Protein AF-A0A4V1IZ92-F1 (afdb_monomer)

Nearest PDB structures (foldseek):
  4hxj-assembly2_B  TM=9.241E-01  e=3.063E-05  Homo sapiens
  1fmk-assembly1_A  TM=8.970E-01  e=3.063E-05  Homo sapiens
  3h0h-assembly1_A  TM=9.313E-01  e=1.212E-04  Homo sapiens
  7jt9-assembly1_A  TM=8.597E-01  e=6.094E-05  Homo sapiens
  6edf-assembly1_A  TM=8.856E-01  e=1.710E-04  Homo sapiens

InterPro domains:
  IPR001452 SH3 domain [PF00018] (37-84)
  IPR001452 SH3 domain [PR00452] (34-44)
  IPR001452 SH3 domain [PR00452] (48-63)
  IPR001452 SH3 domain [PR00452] (65-74)
  IPR001452 SH3 domain [PR00452] (78-90)
  IPR001452 SH3 domain [PS50002] (31-92)
  IPR001452 SH3 domain [PS50002] (206-240)
  IPR001452 SH3 domain [SM00326] (34-91)
  IPR036028 SH3-like domain superfamily [SSF50044] (31-92)
  IPR036028 SH3-like domain superfamily [SSF50044] (208-238)
  IPR050384 Endophilin/SH3RF [PTHR14167] (26-239)

Secondary structure (DSSP, 8-state):
--HHHHHHHHHHHHHHTTSTTS-------------EEE-S-B---STTB--B-TT-EEEEEEE-SSSEEEEEETTT--EEEEEGGGEEE----------------HHHHHHHHHHHHHHHHHHHHHHHHHHHHHHHHHHHHHHHHHHHHHHHHHHHHHHHHHHHHHHHHHHHHHHHHHHHHHHHHHHHHHHHHHHHHHHHHH--SSS-EEEE--S-B---STT---B-TT-EEEEE----

Foldseek 3Di:
DVVVVVVVVVVVVVVVVVPPPPDDDDDPPPPVFFKKFFQAFDDDPDPQADGDHHGWIWTPWDPPDQFWIWTATPVPRDIHIDGPVRIDTPDDDDDDDDDDDPCDPPVVVVVVVVVVVVVVVVVVVVVVVVVVVVVVVVVVVVVVVVVVVVVVVVVVVVVVVVVVVVVVVVVVVVVVVVVVVVVVVVVVLVVLVVVVVVVVVPDDDDDKDKDFAQAWDDDPDPPDDTDHHRDIDIRDDDDD

Organism: Rozella allomycis (strain CSF55) (NCBI:txid988480)

Solvent-accessible surface area (backbone atoms only — not comparable to full-atom values): 14163 Å² total; per-residue (Å²): 129,68,68,68,57,54,56,54,54,53,52,51,56,56,54,61,65,68,65,77,82,74,85,83,77,97,69,89,71,83,70,72,75,66,37,27,35,25,74,41,71,43,80,45,89,53,94,64,35,36,61,44,48,57,72,40,47,34,32,78,69,42,76,78,51,92,56,40,23,36,32,24,34,71,89,76,67,53,68,22,36,35,58,48,88,34,44,44,76,65,72,83,90,78,79,91,80,90,77,94,69,100,68,79,54,69,66,57,58,51,51,53,51,51,54,51,51,53,47,53,50,49,52,51,52,50,51,50,51,52,52,50,50,50,49,54,50,50,49,50,52,51,51,51,49,50,51,53,50,52,49,51,52,51,50,52,50,52,52,50,51,52,52,52,50,52,52,49,52,53,50,53,49,51,53,51,54,50,53,52,50,54,51,49,54,49,50,55,50,53,53,43,52,53,50,52,55,48,54,64,69,71,56,70,95,81,90,60,46,71,47,70,35,86,55,69,42,78,51,89,51,96,90,51,74,65,46,48,52,65,40,76,48,69,72,49,77,88,84,127

Radius of gyration: 55.49 Å; Cα contacts (8 Å, |Δi|>4): 195; chains: 1; bounding box: 131×40×135 Å

pLDDT: mean 77.78, std 19.71, range [28.3, 98.25]

Structure (mmCIF, N/CA/C/O backbone):
data_AF-A0A4V1IZ92-F1
#
_entry.id   AF-A0A4V1IZ92-F1
#
loop_
_atom_site.group_PDB
_atom_site.id
_atom_site.type_symbol
_atom_site.label_atom_id
_atom_site.label_alt_id
_atom_site.label_comp_id
_atom_site.label_asym_id
_atom_site.label_entity_id
_atom_site.label_seq_id
_atom_site.pdbx_PDB_ins_code
_atom_site.Cartn_x
_atom_site.Cartn_y
_atom_site.Cartn_z
_atom_site.occupancy
_atom_site.B_iso_or_equiv
_atom_site.auth_seq_id
_atom_site.auth_comp_id
_atom_site.auth_asym_id
_atom_site.auth_atom_id
_atom_site.pdbx_PDB_model_num
ATOM 1 N N . MET A 1 1 ? 45.012 27.763 8.313 1.00 56.47 1 MET A N 1
ATOM 2 C CA . MET A 1 1 ? 45.897 28.686 7.558 1.00 56.47 1 MET A CA 1
ATOM 3 C C . MET A 1 1 ? 46.930 27.951 6.700 1.00 56.47 1 MET A C 1
ATOM 5 O O . MET A 1 1 ? 47.477 28.578 5.807 1.00 56.47 1 MET A O 1
ATOM 9 N N . GLU A 1 2 ? 47.165 26.652 6.912 1.00 50.16 2 GLU A N 1
ATOM 10 C CA . GLU A 1 2 ? 48.128 25.855 6.129 1.00 50.16 2 GLU A CA 1
ATOM 11 C C . GLU A 1 2 ? 47.542 25.196 4.868 1.00 50.16 2 GLU A C 1
ATOM 13 O O . GLU A 1 2 ? 48.273 24.975 3.911 1.00 50.16 2 GLU A O 1
ATOM 18 N N . GLU A 1 3 ? 46.227 24.971 4.795 1.00 46.41 3 GLU A N 1
ATOM 19 C CA . GLU A 1 3 ? 45.604 24.331 3.619 1.00 46.41 3 GLU A CA 1
ATOM 20 C C . GLU A 1 3 ? 45.527 25.247 2.386 1.00 46.41 3 GLU A C 1
ATOM 22 O O . GLU A 1 3 ? 45.721 24.782 1.269 1.00 46.41 3 GLU A O 1
ATOM 27 N N . ARG A 1 4 ? 45.388 26.572 2.562 1.00 51.28 4 ARG A N 1
ATOM 28 C CA .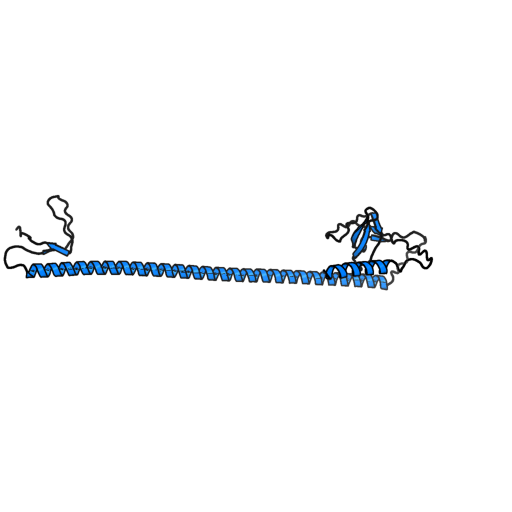 ARG A 1 4 ? 45.435 27.526 1.429 1.00 51.28 4 ARG A CA 1
ATOM 29 C C . ARG A 1 4 ? 46.816 27.642 0.779 1.00 51.28 4 ARG A C 1
ATOM 31 O O . ARG A 1 4 ? 46.913 28.069 -0.363 1.00 51.28 4 ARG A O 1
ATOM 38 N N . ARG A 1 5 ? 47.884 27.269 1.493 1.00 50.34 5 ARG A N 1
ATOM 39 C CA . ARG A 1 5 ? 49.254 27.291 0.959 1.00 50.34 5 ARG A CA 1
ATOM 40 C C . ARG A 1 5 ? 49.519 26.122 0.008 1.00 50.34 5 ARG A C 1
ATOM 42 O O . ARG A 1 5 ? 50.261 26.286 -0.951 1.00 50.34 5 ARG A O 1
ATOM 49 N N . LEU A 1 6 ? 48.872 24.979 0.240 1.00 49.06 6 LEU A N 1
ATOM 50 C CA . LEU A 1 6 ? 48.966 23.802 -0.627 1.00 49.06 6 LEU A CA 1
ATOM 51 C C . LEU A 1 6 ? 48.195 23.984 -1.942 1.00 49.06 6 LEU A C 1
ATOM 53 O O . LEU A 1 6 ? 48.654 23.517 -2.981 1.00 49.06 6 LEU A O 1
ATOM 57 N N . GLU A 1 7 ? 47.075 24.709 -1.932 1.00 49.44 7 GLU A N 1
ATOM 58 C CA . GLU A 1 7 ? 46.299 24.982 -3.152 1.00 49.44 7 GLU A CA 1
ATOM 59 C C . GLU A 1 7 ? 47.014 25.960 -4.104 1.00 49.44 7 GLU A C 1
ATOM 61 O O . GLU A 1 7 ? 47.032 25.733 -5.316 1.00 49.44 7 GLU A O 1
ATOM 66 N N . GLU A 1 8 ? 47.699 26.985 -3.580 1.00 51.34 8 GLU A N 1
ATOM 67 C CA . GLU A 1 8 ? 48.522 27.891 -4.401 1.00 51.34 8 GLU A CA 1
ATOM 68 C C . GLU A 1 8 ? 49.774 27.201 -4.975 1.00 51.34 8 GLU A C 1
ATOM 70 O O . GLU A 1 8 ? 50.156 27.457 -6.119 1.00 51.34 8 GLU A O 1
ATOM 75 N N . GLU A 1 9 ? 50.400 26.284 -4.231 1.00 51.69 9 GLU A N 1
ATOM 76 C CA . GLU A 1 9 ? 51.619 25.589 -4.673 1.00 51.69 9 GLU A CA 1
ATOM 77 C C . GLU A 1 9 ? 51.335 24.496 -5.725 1.00 51.69 9 GLU A C 1
ATOM 79 O O . GLU A 1 9 ? 52.140 24.265 -6.634 1.00 51.69 9 GLU A O 1
ATOM 84 N N . VAL A 1 10 ? 50.148 23.876 -5.677 1.00 51.47 10 VAL A N 1
ATOM 85 C CA . VAL A 1 10 ? 49.669 22.942 -6.712 1.00 51.47 10 VAL A CA 1
ATOM 86 C C . VAL A 1 10 ? 49.270 23.680 -7.995 1.00 51.47 10 VAL A C 1
ATOM 88 O O . VAL A 1 10 ? 49.550 23.182 -9.090 1.00 51.47 10 VAL A O 1
ATOM 91 N N . SER A 1 11 ? 48.692 24.883 -7.887 1.00 51.97 11 SER A N 1
ATOM 92 C CA . SER A 1 11 ? 48.367 25.714 -9.055 1.00 51.97 11 SER A CA 1
ATOM 93 C C . SER A 1 11 ? 49.631 26.184 -9.786 1.00 51.97 11 SER A C 1
ATOM 95 O O . SER A 1 11 ? 49.711 26.082 -11.009 1.00 51.97 11 SER A O 1
ATOM 97 N N . LYS A 1 12 ? 50.678 26.567 -9.042 1.00 51.31 12 LYS A N 1
ATOM 98 C CA . LYS A 1 12 ? 51.966 26.996 -9.616 1.00 51.31 12 LYS A CA 1
ATOM 99 C C . LYS A 1 12 ? 52.713 25.874 -10.350 1.00 51.31 12 LYS A C 1
ATOM 101 O O . LYS A 1 12 ? 53.297 26.103 -11.405 1.00 51.31 12 LYS A O 1
ATOM 106 N N . ARG A 1 13 ? 52.632 24.632 -9.849 1.00 50.69 13 ARG A N 1
ATOM 107 C CA . ARG A 1 13 ? 53.218 23.446 -10.510 1.00 50.69 13 ARG A CA 1
ATOM 108 C C . ARG A 1 13 ? 52.470 23.001 -11.769 1.00 50.69 13 ARG A C 1
ATOM 110 O O . ARG A 1 13 ? 53.072 22.349 -12.623 1.00 50.69 13 ARG A O 1
ATOM 117 N N . LYS A 1 14 ? 51.179 23.326 -11.898 1.00 46.38 14 LYS A N 1
ATOM 118 C CA . LYS A 1 14 ? 50.414 23.098 -13.136 1.00 46.38 14 LYS A CA 1
ATOM 119 C C . LYS A 1 14 ? 50.780 24.110 -14.222 1.00 46.38 14 LYS A C 1
ATOM 121 O O . LYS A 1 14 ? 50.865 23.721 -15.383 1.00 46.38 14 LYS A O 1
ATOM 126 N N . GLU A 1 15 ? 51.072 25.352 -13.845 1.00 43.97 15 GLU A N 1
ATOM 127 C CA . GLU A 1 15 ? 51.501 26.404 -14.775 1.00 43.97 15 GLU A CA 1
ATOM 128 C C . GLU A 1 15 ? 52.947 26.211 -15.265 1.00 43.97 15 GLU A C 1
ATOM 130 O O . GLU A 1 15 ? 53.211 26.348 -16.457 1.00 43.97 15 GLU A O 1
ATOM 135 N N . GLU A 1 16 ? 53.873 25.760 -14.409 1.00 45.34 16 GLU A N 1
ATOM 136 C CA . GLU A 1 16 ? 55.258 25.463 -14.826 1.00 45.34 16 GLU A CA 1
ATOM 137 C C . GLU A 1 16 ? 55.376 24.245 -15.762 1.00 45.34 16 GLU A C 1
ATOM 139 O O . GLU A 1 16 ? 56.291 24.186 -16.584 1.00 45.34 16 GLU A O 1
ATOM 144 N N . LYS A 1 17 ? 54.431 23.294 -15.709 1.00 43.94 17 LYS A N 1
ATOM 145 C CA . LYS A 1 17 ? 54.387 22.161 -16.654 1.00 43.94 17 LYS A CA 1
ATOM 146 C C . LYS A 1 17 ? 53.801 22.513 -18.022 1.00 43.94 17 LYS A C 1
ATOM 148 O O . LYS A 1 17 ? 53.963 21.723 -18.949 1.00 43.94 17 LYS A O 1
ATOM 153 N N . LEU A 1 18 ? 53.165 23.676 -18.168 1.00 42.12 18 LEU A N 1
ATOM 154 C CA . LEU A 1 18 ? 52.586 24.118 -19.438 1.00 42.12 18 LEU A CA 1
ATOM 155 C C . LEU A 1 18 ? 53.592 24.892 -20.316 1.00 42.12 18 LEU A C 1
ATOM 157 O O . LEU A 1 18 ? 53.345 25.078 -21.502 1.00 42.12 18 LEU A O 1
ATOM 161 N N . ILE A 1 19 ? 54.749 25.291 -19.768 1.00 46.12 19 ILE A N 1
ATOM 162 C CA . ILE A 1 19 ? 55.732 26.162 -20.450 1.00 46.12 19 ILE A CA 1
ATOM 163 C C . ILE A 1 19 ? 56.927 25.377 -21.043 1.00 46.12 19 ILE A C 1
ATOM 165 O O . ILE A 1 19 ? 57.734 25.935 -21.779 1.00 46.12 19 ILE A O 1
ATOM 169 N N . GLN A 1 20 ? 57.052 24.066 -20.802 1.00 37.59 20 GLN A N 1
ATOM 170 C CA . GLN A 1 20 ? 58.213 23.284 -21.276 1.00 37.59 20 GLN A CA 1
ATOM 171 C C . GLN A 1 20 ? 58.072 22.618 -22.651 1.00 37.59 20 GLN A C 1
ATOM 173 O O . GLN A 1 20 ? 59.000 21.931 -23.058 1.00 37.59 20 GLN A O 1
ATOM 178 N N . ASN A 1 21 ? 56.987 22.845 -23.398 1.00 36.06 21 ASN A N 1
ATOM 179 C CA . ASN A 1 21 ? 56.833 22.277 -24.747 1.00 36.06 21 ASN A CA 1
ATOM 180 C C . ASN A 1 21 ? 56.550 23.338 -25.822 1.00 36.06 21 ASN A C 1
ATOM 182 O O . ASN A 1 21 ? 55.844 23.074 -26.793 1.00 36.06 21 ASN A O 1
ATOM 186 N N . THR A 1 22 ? 57.116 24.538 -25.674 1.00 33.44 22 THR A N 1
ATOM 187 C CA . THR A 1 22 ? 57.262 25.467 -26.798 1.00 33.44 22 THR A CA 1
ATOM 188 C C . THR A 1 22 ? 58.715 25.519 -27.241 1.00 33.44 22 THR A C 1
ATOM 190 O O . THR A 1 22 ? 59.589 25.928 -26.482 1.00 33.44 22 THR A O 1
ATOM 193 N N . ASP A 1 23 ? 58.889 25.168 -28.509 1.00 42.50 23 ASP A N 1
ATOM 194 C CA . ASP A 1 23 ? 60.076 25.289 -29.348 1.00 42.50 23 ASP A CA 1
ATOM 195 C C . ASP A 1 23 ? 61.080 24.131 -29.295 1.00 42.50 23 ASP A C 1
ATOM 197 O O . ASP A 1 23 ? 62.060 24.112 -28.558 1.00 42.50 23 ASP A O 1
ATOM 201 N N . THR A 1 24 ? 60.860 23.161 -30.181 1.00 31.31 24 THR A N 1
ATOM 202 C CA . THR A 1 24 ? 61.912 22.769 -31.123 1.00 31.31 24 THR A CA 1
ATOM 203 C C . THR A 1 24 ? 61.291 22.099 -32.341 1.00 31.31 24 THR A C 1
ATOM 205 O O . THR A 1 24 ? 60.720 21.019 -32.261 1.00 31.31 24 THR A O 1
ATOM 208 N N . GLY A 1 25 ? 61.491 22.726 -33.497 1.00 29.56 25 GLY A N 1
ATOM 209 C CA . GLY A 1 25 ? 61.569 22.003 -34.761 1.00 29.56 25 GLY A CA 1
ATOM 210 C C . GLY A 1 25 ? 60.316 22.056 -35.623 1.00 29.56 25 GLY A C 1
ATOM 211 O O . GLY A 1 25 ? 59.357 21.323 -35.428 1.00 29.56 25 GLY A O 1
ATOM 212 N N . LYS A 1 26 ? 60.409 22.877 -36.670 1.00 41.34 26 LYS A N 1
ATOM 213 C CA . LYS A 1 26 ? 59.680 22.752 -37.934 1.00 41.34 26 LYS A CA 1
ATOM 214 C C . LYS A 1 26 ? 59.400 21.287 -38.309 1.00 41.34 26 LYS A C 1
ATOM 216 O O . LYS A 1 26 ? 60.240 20.634 -38.922 1.00 41.34 26 LYS A O 1
ATOM 221 N N . GLN A 1 27 ? 58.184 20.838 -38.050 1.00 28.30 27 GLN A N 1
ATOM 222 C CA . GLN A 1 27 ? 57.426 20.023 -38.985 1.00 28.30 27 GLN A CA 1
ATOM 223 C C . GLN A 1 27 ? 56.058 20.685 -39.085 1.00 28.30 27 GLN A C 1
ATOM 225 O O . GLN A 1 27 ? 55.233 20.590 -38.185 1.00 28.30 27 GLN A O 1
ATOM 230 N N . SER A 1 28 ? 55.856 21.425 -40.174 1.00 38.00 28 SER A N 1
ATOM 231 C CA . SER A 1 28 ? 54.532 21.629 -40.741 1.00 38.00 28 SER A CA 1
ATOM 232 C C . SER A 1 28 ? 53.972 20.240 -41.029 1.00 38.00 28 SER A C 1
ATOM 234 O O . SER A 1 28 ? 54.232 19.664 -42.084 1.00 38.00 28 SER A O 1
ATOM 236 N N . ILE A 1 29 ? 53.314 19.645 -40.042 1.00 33.09 29 ILE A N 1
ATOM 237 C CA . ILE A 1 29 ? 52.397 18.561 -40.323 1.00 33.09 29 ILE A CA 1
ATOM 238 C C . ILE A 1 29 ? 51.144 19.313 -40.731 1.00 33.09 29 ILE A C 1
ATOM 240 O O . ILE A 1 29 ? 50.470 19.896 -39.882 1.00 33.09 29 ILE A O 1
ATOM 244 N N . ASP A 1 30 ? 50.896 19.376 -42.036 1.00 38.78 30 ASP A N 1
ATOM 245 C CA . ASP A 1 30 ? 49.553 19.602 -42.553 1.00 38.78 30 ASP A CA 1
ATOM 246 C C . ASP A 1 30 ? 48.697 18.434 -42.030 1.00 38.78 30 ASP A C 1
ATOM 248 O O . ASP A 1 30 ? 48.463 17.442 -42.716 1.00 38.78 30 ASP A O 1
ATOM 252 N N . LEU A 1 31 ? 48.326 18.485 -40.747 1.00 40.22 31 LEU A N 1
ATOM 253 C CA . LEU A 1 31 ? 47.251 17.686 -40.194 1.00 40.22 31 LEU A CA 1
ATOM 254 C C . LEU A 1 31 ? 46.007 18.334 -40.770 1.00 40.22 31 LEU A C 1
ATOM 256 O O . LEU A 1 31 ? 45.477 19.285 -40.201 1.00 40.22 31 LEU A O 1
ATOM 260 N N . GLU A 1 32 ? 45.617 17.880 -41.960 1.00 48.62 32 GLU A N 1
ATOM 261 C CA . GLU A 1 32 ? 44.276 18.106 -42.474 1.00 48.62 32 GLU A CA 1
ATOM 262 C C . GLU A 1 32 ? 43.316 17.798 -41.320 1.00 48.62 32 GLU A C 1
ATOM 264 O O . GLU A 1 32 ? 43.212 16.645 -40.894 1.00 48.62 32 GLU A O 1
ATOM 269 N N . GLU A 1 33 ? 42.693 18.831 -40.743 1.00 63.81 33 GLU A N 1
ATOM 270 C CA . GLU A 1 33 ? 41.640 18.636 -39.755 1.00 63.81 33 GLU A CA 1
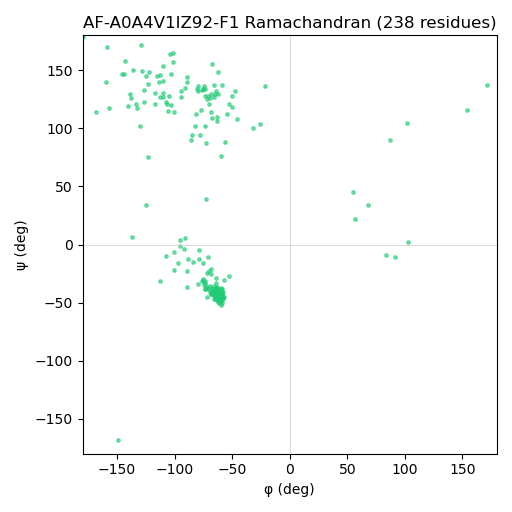ATOM 271 C C . GLU A 1 33 ? 40.611 17.723 -40.413 1.00 63.81 33 GLU A C 1
ATOM 273 O O . GLU A 1 33 ? 40.005 18.097 -41.421 1.00 63.81 33 GLU A O 1
ATOM 278 N N . GLU A 1 34 ? 40.474 16.492 -39.911 1.00 78.31 34 GLU A N 1
ATOM 279 C CA . GLU A 1 34 ? 39.543 15.545 -40.505 1.00 78.31 34 GLU A CA 1
ATOM 280 C C . GLU A 1 34 ? 38.131 16.113 -40.358 1.00 78.31 34 GLU A C 1
ATOM 282 O O . GLU A 1 34 ? 37.563 16.140 -39.264 1.00 78.31 34 GLU A O 1
ATOM 287 N N . LYS A 1 35 ? 37.577 16.592 -41.473 1.00 87.88 35 LYS A N 1
ATOM 288 C CA . LYS A 1 35 ? 36.207 17.083 -41.539 1.00 87.88 35 LYS A CA 1
ATOM 289 C C . LYS A 1 35 ? 35.281 15.941 -41.888 1.00 87.88 35 LYS A C 1
ATOM 291 O O . LYS A 1 35 ? 35.579 15.127 -42.765 1.00 87.88 35 LYS A O 1
ATOM 296 N N . TYR A 1 36 ? 34.130 15.923 -41.241 1.00 89.69 36 TYR A N 1
ATOM 297 C CA . TYR A 1 36 ? 33.094 14.943 -41.503 1.00 89.69 36 TYR A CA 1
ATOM 298 C C . TYR A 1 36 ? 31.785 15.661 -41.798 1.00 89.69 36 TYR A C 1
ATOM 300 O O . TYR A 1 36 ? 31.411 16.597 -41.095 1.00 89.69 36 TYR A O 1
ATOM 308 N N . LYS A 1 37 ? 31.099 15.249 -42.859 1.00 90.88 37 LYS A N 1
ATOM 309 C CA . LYS A 1 37 ? 29.787 15.766 -43.229 1.00 90.88 37 LYS A CA 1
ATOM 310 C C . LYS A 1 37 ? 28.719 14.860 -42.645 1.00 90.88 37 LYS A C 1
ATOM 312 O O . LYS A 1 37 ? 28.781 13.648 -42.809 1.00 90.88 37 LYS A O 1
ATOM 317 N N . VAL A 1 38 ? 27.729 15.453 -42.001 1.00 88.19 38 VAL A N 1
ATOM 318 C CA . VAL A 1 38 ? 26.566 14.747 -41.475 1.00 88.19 38 VAL A CA 1
ATOM 319 C C . VAL A 1 38 ? 25.689 14.291 -42.639 1.00 88.19 38 VAL A C 1
ATOM 321 O O . VAL A 1 38 ? 25.330 15.094 -43.501 1.00 88.19 38 VAL A O 1
ATOM 324 N N . ILE A 1 39 ? 25.355 13.004 -42.670 1.00 84.25 39 ILE A N 1
ATOM 325 C CA . ILE A 1 39 ? 24.542 12.375 -43.722 1.00 84.25 39 ILE A CA 1
ATOM 326 C C . ILE A 1 39 ? 23.124 12.025 -43.252 1.00 84.25 39 ILE A C 1
ATOM 328 O O . ILE A 1 39 ? 22.281 11.720 -44.086 1.00 84.25 39 ILE A O 1
ATOM 332 N N . TYR A 1 40 ? 22.845 12.118 -41.947 1.00 73.31 40 TYR A N 1
ATOM 333 C CA . TYR A 1 40 ? 21.512 11.925 -41.370 1.00 73.31 40 TYR A CA 1
ATOM 334 C C . TYR A 1 40 ? 21.272 12.866 -40.185 1.00 73.31 40 TYR A C 1
ATOM 336 O O . TYR A 1 40 ? 22.188 13.145 -39.412 1.00 73.31 40 TYR A O 1
ATOM 344 N N . ASP A 1 41 ? 20.026 13.304 -40.006 1.00 81.94 41 ASP A N 1
ATOM 345 C CA . ASP A 1 41 ? 19.607 14.059 -38.822 1.00 81.94 41 ASP A CA 1
ATOM 346 C C . ASP A 1 41 ? 19.688 13.199 -37.549 1.00 81.94 41 ASP A C 1
ATOM 348 O O . ASP A 1 41 ? 19.242 12.049 -37.521 1.00 81.94 41 ASP A O 1
ATOM 352 N N . TYR A 1 42 ? 20.192 13.784 -36.465 1.00 81.62 42 TYR A N 1
ATOM 353 C CA . TYR A 1 42 ? 20.209 13.190 -35.131 1.00 81.62 42 TYR A CA 1
ATOM 354 C C . TYR A 1 42 ? 19.857 14.246 -34.082 1.00 81.62 42 TYR A C 1
ATOM 356 O O . TYR A 1 42 ? 20.450 15.322 -34.045 1.00 81.62 42 TYR A O 1
ATOM 364 N N . ASN A 1 43 ? 18.902 13.935 -33.208 1.00 91.62 43 ASN A N 1
ATOM 365 C CA . ASN A 1 43 ? 18.557 14.780 -32.069 1.00 91.62 43 ASN A CA 1
ATOM 366 C C . ASN A 1 43 ? 19.103 14.118 -30.806 1.00 91.62 43 ASN A C 1
ATOM 368 O O . ASN A 1 43 ? 18.643 13.036 -30.450 1.00 91.62 43 ASN A O 1
ATOM 372 N N . GLY A 1 44 ? 20.065 14.772 -30.158 1.00 87.69 44 GLY A N 1
ATOM 373 C CA . GLY A 1 44 ? 20.637 14.296 -28.902 1.00 87.69 44 GLY A CA 1
ATOM 374 C C . GLY A 1 44 ? 19.584 14.281 -27.797 1.00 87.69 44 GLY A C 1
ATOM 375 O O . GLY A 1 44 ? 18.843 15.257 -27.640 1.00 87.69 44 GLY A O 1
ATOM 376 N N . ALA A 1 45 ? 19.496 13.170 -27.073 1.00 76.00 45 ALA A N 1
ATOM 377 C CA . ALA A 1 45 ? 18.556 12.982 -25.971 1.00 76.00 45 ALA A CA 1
ATOM 378 C C . ALA A 1 45 ? 19.149 13.453 -24.635 1.00 76.00 45 ALA A C 1
ATOM 380 O O . ALA A 1 45 ? 18.437 14.041 -23.818 1.00 76.00 45 ALA A O 1
ATOM 381 N N . GLU A 1 46 ? 20.451 13.239 -24.448 1.00 76.31 46 GLU A N 1
ATOM 382 C CA . GLU A 1 46 ? 21.189 13.563 -23.228 1.00 76.31 46 GLU A CA 1
ATOM 383 C C . GLU A 1 46 ? 21.995 14.866 -23.356 1.00 76.31 46 GLU A C 1
ATOM 385 O O . GLU A 1 46 ? 22.211 15.407 -24.443 1.00 76.31 46 GLU A O 1
ATOM 390 N N . ILE A 1 47 ? 22.438 15.410 -22.220 1.00 77.81 47 ILE A N 1
ATOM 391 C CA . ILE A 1 47 ? 23.114 16.719 -22.165 1.00 77.81 47 ILE A CA 1
ATOM 392 C C . ILE A 1 47 ? 24.518 16.724 -22.787 1.00 77.81 47 ILE A C 1
ATOM 394 O O . ILE A 1 47 ? 25.023 17.779 -23.172 1.00 77.81 47 ILE A O 1
ATOM 398 N N . ASP A 1 48 ? 25.157 15.563 -22.864 1.00 84.25 48 ASP A N 1
ATOM 399 C CA . ASP A 1 48 ? 26.466 15.341 -23.471 1.00 84.25 48 ASP A CA 1
ATOM 400 C C . ASP A 1 48 ? 26.382 14.945 -24.953 1.00 84.25 48 ASP A C 1
ATOM 402 O O . ASP A 1 48 ? 27.414 14.869 -25.625 1.00 84.25 48 ASP A O 1
ATOM 406 N N . GLU A 1 49 ? 25.174 14.765 -25.492 1.00 89.38 49 GLU A N 1
ATOM 407 C CA . GLU A 1 49 ? 24.938 14.445 -26.895 1.00 89.38 49 GLU A CA 1
ATOM 408 C C . GLU A 1 49 ? 24.785 15.695 -27.775 1.00 89.38 49 GLU A C 1
ATOM 410 O O . GLU A 1 49 ? 24.196 16.717 -27.412 1.00 89.38 49 GLU A O 1
ATOM 415 N N . LEU A 1 50 ? 25.299 15.601 -28.999 1.00 89.81 50 LEU A N 1
ATOM 416 C CA . LEU A 1 50 ? 25.253 16.655 -29.998 1.00 89.81 50 LEU A CA 1
ATOM 417 C C . LEU A 1 50 ? 24.136 16.384 -31.001 1.00 89.81 50 LEU A C 1
ATOM 419 O O . LEU A 1 50 ? 24.220 15.468 -31.813 1.00 89.81 50 LEU A O 1
ATOM 423 N N . SER A 1 51 ? 23.118 17.242 -31.012 1.00 90.44 51 SER A N 1
ATOM 424 C CA . SER A 1 51 ? 22.103 17.216 -32.071 1.00 90.44 51 SER A CA 1
ATOM 425 C C . SER A 1 51 ? 22.714 17.698 -33.385 1.00 90.44 51 SER A C 1
ATOM 427 O O . SER A 1 51 ? 23.159 18.839 -33.425 1.00 90.44 51 SER A O 1
ATOM 429 N N . ILE A 1 52 ? 22.711 16.902 -34.452 1.00 89.75 52 ILE A N 1
ATOM 430 C CA . ILE A 1 52 ? 23.311 17.203 -35.765 1.00 89.75 52 ILE A CA 1
ATOM 431 C C . ILE A 1 52 ? 22.263 17.137 -36.882 1.00 89.75 52 ILE A C 1
ATOM 433 O O . ILE A 1 52 ? 21.305 16.372 -36.793 1.00 89.75 52 ILE A O 1
ATOM 437 N N . LYS A 1 53 ? 22.424 17.953 -37.927 1.00 89.00 53 LYS A N 1
ATOM 438 C CA . LYS A 1 53 ? 21.542 17.949 -39.106 1.00 89.00 53 LYS A CA 1
ATOM 439 C C . LYS A 1 53 ? 22.275 17.531 -40.370 1.00 89.00 53 LYS A C 1
ATOM 441 O O . LYS A 1 53 ? 23.435 17.896 -40.552 1.00 89.00 53 LYS A O 1
ATOM 446 N N . GLU A 1 54 ? 21.583 16.826 -41.257 1.00 86.81 54 GLU A N 1
ATOM 447 C CA . GLU A 1 54 ? 22.081 16.439 -42.572 1.00 86.81 54 GLU A CA 1
ATOM 448 C C . GLU A 1 54 ? 22.664 17.656 -43.304 1.00 86.81 54 GLU A C 1
ATOM 450 O O . GLU A 1 54 ? 22.048 18.719 -43.419 1.00 86.81 54 GLU A O 1
ATOM 455 N N . GLY A 1 55 ? 23.895 17.500 -43.784 1.00 80.62 55 GLY A N 1
ATOM 456 C CA . GLY A 1 55 ? 24.650 18.544 -44.462 1.00 80.62 55 GLY A CA 1
ATOM 457 C 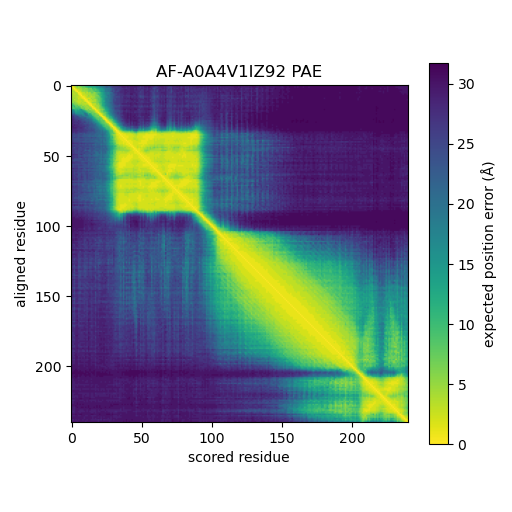C . GLY A 1 55 ? 25.541 19.405 -43.565 1.00 80.62 55 GLY A C 1
ATOM 458 O O . GLY A 1 55 ? 26.371 20.130 -44.114 1.00 80.62 55 GLY A O 1
ATOM 459 N N . GLU A 1 56 ? 25.430 19.328 -42.234 1.00 90.88 56 GLU A N 1
ATOM 460 C CA . GLU A 1 56 ? 26.355 20.015 -41.320 1.00 90.88 56 GLU A CA 1
ATOM 461 C C . GLU A 1 56 ? 27.774 19.419 -41.386 1.00 90.88 56 GLU A C 1
ATOM 463 O O . GLU A 1 56 ? 27.966 18.259 -41.753 1.00 90.88 56 GLU A O 1
ATOM 468 N N . ILE A 1 57 ? 28.781 20.222 -41.026 1.00 91.62 57 ILE A N 1
ATOM 469 C CA . ILE A 1 57 ? 30.191 19.817 -40.984 1.00 91.62 57 ILE A CA 1
ATOM 470 C C . ILE A 1 57 ? 30.650 19.741 -39.529 1.00 91.62 57 ILE A C 1
ATOM 472 O O . ILE A 1 57 ? 30.452 20.680 -38.750 1.00 91.62 57 ILE A O 1
ATOM 476 N N . LEU A 1 58 ? 31.280 18.623 -39.182 1.00 90.94 58 LEU A N 1
ATOM 477 C CA . LEU A 1 58 ? 31.899 18.375 -37.890 1.00 90.94 58 LEU A CA 1
ATOM 478 C C . LEU A 1 58 ? 33.422 18.355 -38.022 1.00 90.94 58 LEU A C 1
ATOM 480 O O . LEU A 1 58 ? 33.978 17.821 -38.986 1.00 90.94 58 LEU A O 1
ATOM 484 N N . ILE A 1 59 ? 34.073 18.934 -37.021 1.00 88.00 59 ILE A N 1
ATOM 485 C CA . ILE A 1 59 ? 35.524 19.061 -36.874 1.00 88.00 59 ILE A CA 1
ATOM 486 C C . ILE A 1 59 ? 35.939 18.575 -35.478 1.00 88.00 59 ILE A C 1
ATOM 488 O O . ILE A 1 59 ? 35.082 18.316 -34.631 1.00 88.00 59 ILE A O 1
ATOM 492 N N . ASN A 1 60 ? 37.244 18.457 -35.217 1.00 87.31 60 ASN A N 1
ATOM 493 C CA . ASN A 1 60 ? 37.782 17.990 -33.929 1.00 87.31 60 ASN A CA 1
ATOM 494 C C . ASN A 1 60 ? 37.224 16.624 -33.489 1.00 87.31 60 ASN A C 1
ATOM 496 O O . ASN A 1 60 ? 36.828 16.442 -32.337 1.00 87.31 60 ASN A O 1
ATOM 500 N N . ILE A 1 61 ? 37.175 15.664 -34.415 1.00 87.31 61 ILE A N 1
ATOM 501 C CA . ILE A 1 61 ? 36.611 14.341 -34.145 1.00 87.31 61 ILE A CA 1
ATOM 502 C C . ILE A 1 61 ? 37.526 13.522 -33.227 1.00 87.31 61 ILE A C 1
ATOM 504 O O . ILE A 1 61 ? 38.688 13.274 -33.544 1.00 87.31 61 ILE A O 1
ATOM 508 N N . SER A 1 62 ? 36.972 13.033 -32.117 1.00 83.69 62 SER A N 1
ATOM 509 C CA . SER A 1 62 ? 37.585 12.039 -31.240 1.00 83.69 62 SER A CA 1
ATOM 510 C C . SER A 1 62 ? 36.735 10.773 -31.222 1.00 83.69 62 SER A C 1
ATOM 512 O O . SER A 1 62 ? 35.556 10.796 -30.872 1.00 83.69 62 SER A O 1
ATOM 514 N N . LYS A 1 63 ? 37.336 9.654 -31.623 1.00 85.06 63 LYS A N 1
ATOM 515 C CA . LYS A 1 63 ? 36.664 8.356 -31.712 1.00 85.06 63 LYS A CA 1
ATOM 516 C C . LYS A 1 63 ? 36.726 7.685 -30.345 1.00 85.06 63 LYS A C 1
ATOM 518 O O . LYS A 1 63 ? 37.714 7.024 -30.035 1.00 85.06 63 LYS A O 1
ATOM 523 N N . ILE A 1 64 ? 35.718 7.945 -29.515 1.00 74.56 64 ILE A N 1
ATOM 524 C CA . ILE A 1 64 ? 35.648 7.427 -28.143 1.00 74.56 64 ILE A CA 1
ATOM 525 C C . ILE A 1 64 ? 35.448 5.911 -28.173 1.00 74.56 64 ILE A C 1
ATOM 527 O O . ILE A 1 64 ? 36.134 5.184 -27.455 1.00 74.56 64 ILE A O 1
ATOM 531 N N . ASP A 1 65 ? 34.574 5.447 -29.067 1.00 78.31 65 ASP A N 1
ATOM 532 C CA . ASP A 1 65 ? 34.399 4.039 -29.401 1.00 78.31 65 ASP A CA 1
ATOM 533 C C . ASP A 1 65 ? 33.954 3.855 -30.872 1.00 78.31 65 ASP A C 1
ATOM 535 O O . ASP A 1 65 ? 34.049 4.766 -31.704 1.00 78.31 65 ASP A O 1
ATOM 539 N N . GLU A 1 66 ? 33.534 2.640 -31.227 1.00 73.50 66 GLU A N 1
ATOM 540 C CA . GLU A 1 66 ? 33.122 2.271 -32.587 1.00 73.50 66 GLU A CA 1
ATOM 541 C C . GLU A 1 66 ? 31.736 2.813 -32.985 1.00 73.50 66 GLU A C 1
ATOM 543 O O . GLU A 1 66 ? 31.401 2.841 -34.170 1.00 73.50 66 GLU A O 1
ATOM 548 N N . ASN A 1 67 ? 30.922 3.247 -32.022 1.00 73.75 67 ASN A N 1
ATOM 549 C CA . ASN A 1 67 ? 29.544 3.690 -32.215 1.00 73.75 67 ASN A CA 1
ATOM 550 C C . ASN A 1 67 ? 29.358 5.192 -31.964 1.00 73.75 67 ASN A C 1
ATOM 552 O O . ASN A 1 67 ? 28.532 5.801 -32.642 1.00 73.75 67 ASN A O 1
ATOM 556 N N . TRP A 1 68 ? 30.138 5.785 -31.062 1.00 86.31 68 TRP A N 1
ATOM 557 C CA . TRP A 1 68 ? 30.009 7.156 -30.587 1.00 86.31 68 TRP A CA 1
ATOM 558 C C . TRP A 1 68 ? 31.313 7.925 -30.726 1.00 86.31 68 TRP A C 1
ATOM 560 O O . TRP A 1 68 ? 32.360 7.565 -30.174 1.00 86.31 68 TRP A O 1
ATOM 570 N N . TRP A 1 69 ? 31.235 9.030 -31.459 1.00 91.06 69 TRP A N 1
ATOM 571 C CA . TRP A 1 69 ? 32.333 9.968 -31.622 1.00 91.06 69 TRP A CA 1
ATOM 572 C C . TRP A 1 69 ? 31.989 11.285 -30.940 1.00 91.06 69 TRP A C 1
ATOM 574 O O . TRP A 1 69 ? 30.841 11.720 -30.916 1.00 91.06 69 TRP A O 1
ATOM 584 N N . LEU A 1 70 ? 33.006 11.931 -30.388 1.00 86.38 70 LEU A N 1
ATOM 585 C CA . LEU A 1 70 ? 32.930 13.304 -29.923 1.00 86.38 70 LEU A CA 1
ATOM 586 C C . LEU A 1 70 ? 33.347 14.209 -31.077 1.00 86.38 70 LEU A C 1
ATOM 588 O O . LEU A 1 70 ? 34.359 13.948 -31.725 1.00 86.38 70 LEU A O 1
ATOM 592 N N . GLY A 1 71 ? 32.616 15.285 -31.325 1.00 90.06 71 GLY A N 1
ATOM 593 C CA . GLY A 1 71 ? 33.020 16.262 -32.331 1.00 90.06 71 GLY A CA 1
ATOM 594 C C . GLY A 1 71 ? 32.366 17.604 -32.112 1.00 90.06 71 GLY A C 1
ATOM 595 O O . GLY A 1 71 ? 31.470 17.751 -31.282 1.00 90.06 71 GLY A O 1
ATOM 596 N N . THR A 1 72 ? 32.850 18.587 -32.855 1.00 88.62 72 THR A N 1
ATOM 597 C CA . THR A 1 72 ? 32.439 19.978 -32.743 1.00 88.62 72 THR A CA 1
ATOM 598 C C . THR A 1 72 ? 31.787 20.419 -34.042 1.00 88.62 72 THR A C 1
ATOM 600 O O . THR A 1 72 ? 32.354 20.236 -35.118 1.00 88.62 72 THR A O 1
ATOM 603 N N . LYS A 1 73 ? 30.608 21.034 -33.961 1.00 90.94 73 LYS A N 1
ATOM 604 C CA . LYS A 1 73 ? 29.977 21.673 -35.120 1.00 90.94 73 LYS A CA 1
ATOM 605 C C . LYS A 1 73 ? 30.802 22.852 -35.602 1.00 90.94 73 LYS A C 1
ATOM 607 O O . LYS A 1 73 ? 31.057 23.779 -34.837 1.00 90.94 73 LYS A O 1
ATOM 612 N N . GLU A 1 74 ? 31.094 22.885 -36.895 1.00 90.62 74 GLU A N 1
ATOM 613 C CA . GLU A 1 74 ? 31.765 24.030 -37.516 1.00 90.62 74 GLU A CA 1
ATOM 614 C C . GLU A 1 74 ? 30.896 25.306 -37.458 1.00 90.62 74 GLU A C 1
ATOM 616 O O . GLU A 1 74 ? 31.414 26.416 -37.372 1.00 90.62 74 GLU A O 1
ATOM 621 N N . SER A 1 75 ? 29.564 25.165 -37.453 1.00 87.19 75 SER A N 1
ATOM 622 C CA . SER A 1 75 ? 28.626 26.295 -37.527 1.00 87.19 75 SER A CA 1
ATOM 623 C C . SER A 1 75 ? 28.516 27.116 -36.238 1.00 87.19 75 SER A C 1
ATOM 625 O O . SER A 1 75 ? 28.361 28.335 -36.299 1.00 87.19 75 SER A O 1
ATOM 627 N N . ASN A 1 76 ? 28.554 26.467 -35.071 1.00 89.25 76 ASN A N 1
ATOM 628 C CA . ASN A 1 76 ? 28.296 27.109 -33.778 1.00 89.25 76 ASN A CA 1
ATOM 629 C C . ASN A 1 76 ? 29.273 26.692 -32.663 1.00 89.25 76 ASN A C 1
ATOM 631 O O . ASN A 1 76 ? 29.078 27.092 -31.517 1.00 89.25 76 ASN A O 1
ATOM 635 N N . ASN A 1 77 ? 30.310 25.912 -32.984 1.00 89.56 77 ASN A N 1
ATOM 636 C CA . ASN A 1 77 ? 31.307 25.388 -32.047 1.00 89.56 77 ASN A CA 1
ATOM 637 C C . ASN A 1 77 ? 30.732 24.564 -30.880 1.00 89.56 77 ASN A C 1
ATOM 639 O O . ASN A 1 77 ? 31.380 24.425 -29.842 1.00 89.56 77 ASN A O 1
ATOM 643 N N . GLN A 1 78 ? 29.525 24.010 -31.023 1.00 88.06 78 GLN A N 1
ATOM 644 C CA . GLN A 1 78 ? 28.964 23.105 -30.026 1.00 88.06 78 GLN A CA 1
ATOM 645 C C . GLN A 1 78 ? 29.631 21.734 -30.135 1.00 88.06 78 GLN A C 1
ATOM 647 O O . GLN A 1 78 ? 29.731 21.181 -31.230 1.00 88.06 78 GLN A O 1
ATOM 652 N N . THR A 1 79 ? 30.044 21.190 -28.994 1.00 86.75 79 THR A N 1
ATOM 653 C CA . THR A 1 79 ? 30.694 19.882 -28.892 1.00 86.75 79 THR A CA 1
ATOM 654 C C . THR A 1 79 ? 29.798 18.912 -28.144 1.00 86.75 79 THR A C 1
ATOM 656 O O . THR A 1 79 ? 29.187 19.293 -27.148 1.00 86.75 79 THR A O 1
ATOM 659 N N . GLY A 1 80 ? 29.752 17.667 -28.598 1.00 87.50 80 GLY A N 1
ATOM 660 C CA . GLY A 1 80 ? 29.059 16.585 -27.907 1.00 87.50 80 GLY A CA 1
ATOM 661 C C . GLY A 1 80 ? 29.181 15.270 -28.666 1.00 87.50 80 GLY A C 1
ATOM 662 O O . GLY A 1 80 ? 29.828 15.203 -29.718 1.00 87.50 80 GLY A O 1
ATOM 663 N N . LEU A 1 81 ? 28.602 14.226 -28.091 1.00 87.38 81 LEU A N 1
ATOM 664 C CA . LEU A 1 81 ? 28.629 12.873 -28.621 1.00 87.38 81 LEU A CA 1
ATOM 665 C C . LEU A 1 81 ? 27.598 12.705 -29.733 1.00 87.38 81 LEU A C 1
ATOM 667 O O . LEU A 1 81 ? 26.459 13.149 -29.613 1.00 87.38 81 LEU A O 1
ATOM 671 N N . PHE A 1 82 ? 27.987 12.047 -30.816 1.00 88.69 82 PHE A N 1
ATOM 672 C CA . PHE A 1 82 ? 27.085 11.711 -31.908 1.00 88.69 82 PHE A CA 1
ATOM 673 C C . PHE A 1 82 ? 27.429 10.332 -32.493 1.00 88.69 82 PHE A C 1
ATOM 675 O O . PHE A 1 82 ? 28.569 9.866 -32.356 1.00 88.69 82 PHE A O 1
ATOM 682 N N . PRO A 1 83 ? 26.476 9.665 -33.168 1.00 87.94 83 PRO A N 1
ATOM 683 C CA . PRO A 1 83 ? 26.730 8.349 -33.735 1.00 87.94 83 PRO A CA 1
ATOM 684 C C . PRO A 1 83 ? 27.720 8.399 -34.909 1.00 87.94 83 PRO A C 1
ATOM 686 O O . PRO A 1 83 ? 27.521 9.130 -35.881 1.00 87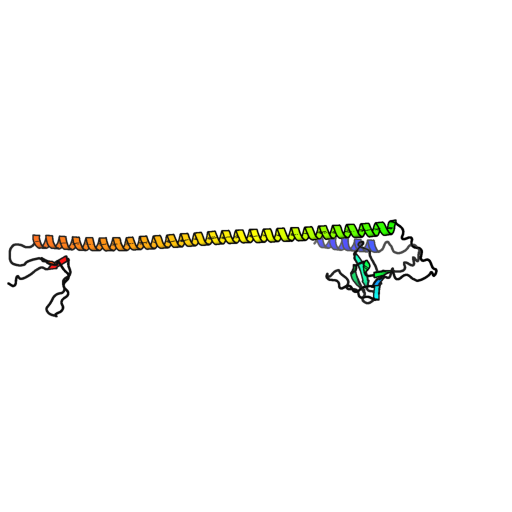.94 83 PRO A O 1
ATOM 689 N N . ALA A 1 84 ? 28.749 7.553 -34.879 1.00 87.31 84 ALA A N 1
ATOM 690 C CA . ALA A 1 84 ? 29.791 7.478 -35.909 1.00 87.31 84 ALA A CA 1
ATOM 691 C C . ALA A 1 84 ? 29.241 7.209 -37.324 1.00 87.31 84 ALA A C 1
ATOM 693 O O . ALA A 1 84 ? 29.803 7.669 -38.314 1.00 87.31 84 ALA A O 1
ATOM 694 N N . THR A 1 85 ? 28.121 6.488 -37.435 1.00 87.69 85 THR A N 1
ATOM 695 C CA . THR A 1 85 ? 27.503 6.118 -38.720 1.00 87.69 85 THR A CA 1
ATOM 696 C C . THR A 1 85 ? 26.692 7.242 -39.365 1.00 87.69 85 THR A C 1
ATOM 698 O O . THR A 1 85 ? 26.154 7.054 -40.451 1.00 87.69 85 THR A O 1
ATOM 701 N N . TYR A 1 86 ? 26.546 8.385 -38.691 1.00 85.44 86 TYR A N 1
ATOM 702 C CA . TYR A 1 86 ? 25.741 9.515 -39.165 1.00 85.44 86 TYR A CA 1
ATOM 703 C C . TYR A 1 86 ? 26.589 10.549 -39.900 1.00 85.44 86 TYR A C 1
ATOM 705 O O . TYR A 1 86 ? 26.079 11.593 -40.310 1.00 85.44 86 TYR A O 1
ATOM 713 N N . VAL A 1 87 ? 27.880 10.265 -40.085 1.00 85.69 87 VAL A N 1
ATOM 714 C CA . VAL A 1 87 ? 28.823 11.174 -40.717 1.00 85.69 87 VAL A CA 1
ATOM 715 C C . VAL A 1 87 ? 29.718 10.454 -41.719 1.00 85.69 87 VAL A C 1
ATOM 717 O O . VAL A 1 87 ? 30.059 9.286 -41.555 1.00 85.69 87 VAL A O 1
ATOM 720 N N . GLU A 1 88 ? 30.139 11.176 -42.748 1.00 87.50 88 GLU A N 1
ATOM 721 C CA . GLU A 1 88 ? 31.049 10.703 -43.786 1.00 87.50 88 GLU A CA 1
ATOM 722 C C . GLU A 1 88 ? 32.273 11.617 -43.852 1.00 87.50 88 GLU A C 1
ATOM 724 O O . GLU A 1 88 ? 32.150 12.841 -43.764 1.00 87.50 88 GLU A O 1
ATOM 729 N N . LYS A 1 89 ? 33.472 11.044 -43.995 1.00 87.56 89 LYS A N 1
ATOM 730 C CA . LYS A 1 89 ? 34.703 11.836 -44.094 1.00 87.56 89 LYS A CA 1
ATOM 731 C C . LYS A 1 89 ? 34.685 12.653 -45.384 1.00 87.56 89 LYS A C 1
ATOM 733 O O . LYS A 1 89 ? 34.546 12.106 -46.474 1.00 87.56 89 LYS A O 1
ATOM 738 N N . VAL A 1 90 ? 34.894 13.959 -45.272 1.00 86.06 90 VAL A N 1
ATOM 739 C CA . VAL A 1 90 ? 35.024 14.839 -46.434 1.00 86.06 90 VAL A CA 1
ATOM 740 C C . VAL A 1 90 ? 36.433 14.661 -46.996 1.00 86.06 90 VAL A C 1
ATOM 742 O O . VAL A 1 90 ? 37.393 15.250 -46.507 1.00 86.06 90 VAL A O 1
ATOM 745 N N . GLY A 1 91 ? 36.576 13.783 -47.990 1.00 74.12 91 GLY A N 1
ATOM 746 C CA . GLY A 1 91 ? 37.841 13.566 -48.688 1.00 74.12 91 GLY A CA 1
ATOM 747 C C . GLY A 1 91 ? 38.100 14.643 -49.742 1.00 74.12 91 GLY A C 1
ATOM 748 O O . GLY A 1 91 ? 37.243 14.917 -50.584 1.00 74.12 91 GLY A O 1
ATOM 749 N N . ASN A 1 92 ? 39.303 15.221 -49.754 1.00 45.75 92 ASN A N 1
ATOM 750 C CA . ASN A 1 92 ? 39.758 16.026 -50.883 1.00 45.75 92 ASN A CA 1
ATOM 751 C C . ASN A 1 92 ? 39.959 15.112 -52.102 1.00 45.75 92 ASN A C 1
ATOM 753 O O . ASN A 1 92 ? 40.884 14.304 -52.158 1.00 45.75 92 ASN A O 1
ATOM 757 N N . ALA A 1 93 ? 39.077 15.238 -53.091 1.00 40.69 93 ALA A N 1
ATOM 758 C CA . ALA A 1 93 ? 39.113 14.442 -54.309 1.00 40.69 93 ALA A CA 1
ATOM 759 C C . ALA A 1 93 ? 40.387 14.694 -55.140 1.00 40.69 93 ALA A C 1
ATOM 761 O O . ALA A 1 93 ? 40.527 15.726 -55.797 1.00 40.69 93 ALA A O 1
ATOM 762 N N . LYS A 1 94 ? 41.267 13.692 -55.181 1.00 37.34 94 LYS A N 1
ATOM 763 C CA . LYS A 1 94 ? 41.881 13.128 -56.400 1.00 37.34 94 LYS A CA 1
ATOM 764 C C . LYS A 1 94 ? 41.907 11.619 -56.136 1.00 37.34 94 LYS A C 1
ATOM 766 O O . LYS A 1 94 ? 42.411 11.232 -55.093 1.00 37.34 94 LYS A O 1
ATOM 771 N N . ILE A 1 95 ? 41.264 10.756 -56.923 1.00 39.56 95 ILE A N 1
ATOM 772 C CA . ILE A 1 95 ? 41.665 10.332 -58.274 1.00 39.56 95 ILE A CA 1
ATOM 773 C C . ILE A 1 95 ? 40.438 9.753 -59.014 1.00 39.56 95 ILE A C 1
ATOM 775 O O . ILE A 1 95 ? 39.660 9.012 -58.422 1.00 39.56 95 ILE A O 1
ATOM 779 N N . ASN A 1 96 ? 40.298 10.058 -60.308 1.00 40.00 96 ASN A N 1
ATOM 780 C CA . ASN A 1 96 ? 39.505 9.258 -61.248 1.00 40.00 96 ASN A CA 1
ATOM 781 C C . ASN A 1 96 ? 40.275 7.965 -61.555 1.00 40.00 96 ASN A C 1
ATOM 783 O O . ASN A 1 96 ? 41.451 8.063 -61.888 1.00 40.00 96 ASN A O 1
ATOM 787 N N . GLU A 1 97 ? 39.617 6.807 -61.527 1.00 42.69 97 GLU A N 1
ATOM 788 C CA . GLU A 1 97 ? 39.425 5.891 -62.668 1.00 42.69 97 GLU A CA 1
ATOM 789 C C . GLU A 1 97 ? 38.810 4.561 -62.189 1.00 42.69 97 GLU A C 1
ATOM 791 O O . GLU A 1 97 ? 39.138 4.044 -61.131 1.00 42.69 97 GLU A O 1
ATOM 796 N N . LYS A 1 98 ? 37.848 4.095 -62.989 1.00 43.41 98 LYS A N 1
ATOM 797 C CA . LYS A 1 98 ? 37.088 2.834 -62.983 1.00 43.41 98 LYS A CA 1
ATOM 798 C C . LYS A 1 98 ? 37.723 1.644 -62.245 1.00 43.41 98 LYS A C 1
ATOM 800 O O . LYS A 1 98 ? 38.852 1.300 -62.559 1.00 43.41 98 LYS A O 1
ATOM 805 N N . GLU A 1 99 ? 36.906 0.924 -61.472 1.00 37.09 99 GLU A N 1
ATOM 806 C CA . GLU A 1 99 ? 36.654 -0.520 -61.649 1.00 37.09 99 GLU A CA 1
ATOM 807 C C . GLU A 1 99 ? 35.454 -0.969 -60.786 1.00 37.09 99 GLU A C 1
ATOM 809 O O . GLU A 1 99 ? 35.497 -0.928 -59.561 1.00 37.09 99 GLU A O 1
ATOM 814 N N . GLU A 1 100 ? 34.363 -1.372 -61.449 1.00 48.34 100 GLU A N 1
ATOM 815 C CA . GLU A 1 100 ? 33.482 -2.431 -60.946 1.00 48.34 100 GLU A CA 1
ATOM 816 C C . GLU A 1 100 ? 34.291 -3.734 -61.029 1.00 48.34 100 GLU A C 1
ATOM 818 O O . GLU A 1 100 ? 34.633 -4.175 -62.129 1.00 48.34 100 GLU A O 1
ATOM 823 N N . SER A 1 101 ? 34.613 -4.336 -59.887 1.00 38.09 101 SER A N 1
ATOM 824 C CA . SER A 1 101 ? 34.983 -5.748 -59.791 1.00 38.09 101 SER A CA 1
ATOM 825 C C . SER A 1 101 ? 34.301 -6.354 -58.562 1.00 38.09 101 SER A C 1
ATOM 827 O O . SER A 1 101 ? 34.373 -5.816 -57.460 1.00 38.09 101 SER A O 1
ATOM 829 N N . ASP A 1 102 ? 33.570 -7.444 -58.794 1.00 44.44 102 ASP A N 1
ATOM 830 C CA . ASP A 1 102 ? 32.684 -8.150 -57.858 1.00 44.44 102 ASP A CA 1
ATOM 831 C C . ASP A 1 102 ? 33.431 -8.953 -56.769 1.00 44.44 102 ASP A C 1
ATOM 833 O O . ASP A 1 102 ? 33.015 -10.054 -56.414 1.00 44.44 102 ASP A O 1
ATOM 837 N N . ASP A 1 103 ? 34.523 -8.428 -56.215 1.00 48.75 103 ASP A N 1
ATOM 838 C CA . ASP A 1 103 ? 35.297 -9.101 -55.167 1.00 48.75 103 ASP A CA 1
ATOM 839 C C . ASP A 1 103 ? 35.401 -8.206 -53.918 1.00 48.75 103 ASP A C 1
ATOM 841 O O . ASP A 1 103 ? 36.438 -7.611 -53.622 1.00 48.75 103 ASP A O 1
ATOM 845 N N . GLU A 1 104 ? 34.301 -8.111 -53.162 1.00 51.97 104 GLU A N 1
ATOM 846 C CA . GLU A 1 104 ? 34.337 -7.687 -51.754 1.00 51.97 104 GLU A CA 1
ATOM 847 C C . GLU A 1 104 ? 35.358 -8.563 -51.011 1.00 51.97 104 GLU A C 1
ATOM 849 O O . GLU A 1 104 ? 35.219 -9.789 -50.982 1.00 51.97 104 GLU A O 1
ATOM 854 N N . ASP A 1 105 ? 36.387 -7.946 -50.417 1.00 56.12 105 ASP A N 1
ATOM 855 C CA . ASP A 1 105 ? 37.399 -8.657 -49.631 1.00 56.12 105 ASP A CA 1
ATOM 856 C C . ASP A 1 105 ? 36.679 -9.568 -48.611 1.00 56.12 105 ASP A C 1
ATOM 858 O O . ASP A 1 105 ? 35.934 -9.062 -47.755 1.00 56.12 105 ASP A O 1
ATOM 862 N N . PRO A 1 106 ? 36.865 -10.906 -48.670 1.00 60.09 106 PRO A N 1
ATOM 863 C CA . PRO A 1 106 ? 36.153 -11.854 -47.814 1.00 60.09 106 PRO A CA 1
ATOM 864 C C . PRO A 1 106 ? 36.259 -11.507 -46.325 1.00 60.09 106 PRO A C 1
ATOM 866 O O . PRO A 1 106 ? 35.366 -11.822 -45.534 1.00 60.09 106 PRO A O 1
ATOM 869 N N . MET A 1 107 ? 37.342 -10.830 -45.934 1.00 50.78 107 MET A N 1
ATOM 870 C CA . MET A 1 107 ? 37.590 -10.424 -44.558 1.00 50.78 107 MET A CA 1
ATOM 871 C C . MET A 1 107 ? 36.729 -9.228 -44.115 1.00 50.78 107 MET A C 1
ATOM 873 O O . MET A 1 107 ? 36.340 -9.171 -42.948 1.00 50.78 107 MET A O 1
ATOM 877 N N . ILE A 1 108 ? 36.378 -8.310 -45.023 1.00 55.62 108 ILE A N 1
ATOM 878 C CA . ILE A 1 108 ? 35.485 -7.171 -44.741 1.00 55.62 108 ILE A CA 1
ATOM 879 C C . ILE A 1 108 ? 34.045 -7.666 -44.572 1.00 55.62 108 ILE A C 1
ATOM 881 O O . ILE A 1 108 ? 33.392 -7.333 -43.580 1.00 55.62 108 ILE A O 1
ATOM 885 N N . THR A 1 109 ? 33.582 -8.543 -45.468 1.00 62.06 109 THR A N 1
ATOM 886 C CA . THR A 1 109 ? 32.243 -9.152 -45.370 1.00 62.06 109 THR A CA 1
ATOM 887 C C . THR A 1 109 ? 32.094 -9.969 -44.082 1.00 62.06 109 THR A C 1
ATOM 889 O O . THR A 1 109 ? 31.101 -9.828 -43.367 1.00 62.06 109 THR A O 1
ATOM 892 N N . MET A 1 110 ? 33.107 -10.769 -43.719 1.00 61.31 110 MET A N 1
ATOM 893 C CA . MET A 1 110 ? 33.064 -11.564 -42.488 1.00 61.31 110 MET A CA 1
ATOM 894 C C . MET A 1 110 ? 33.110 -10.695 -41.225 1.00 61.31 110 MET A C 1
ATOM 896 O O . MET A 1 110 ? 32.404 -10.984 -40.261 1.00 61.31 110 MET A O 1
ATOM 900 N N . LYS A 1 111 ? 33.882 -9.599 -41.227 1.00 57.31 111 LYS A N 1
ATOM 901 C CA . LYS A 1 111 ? 33.927 -8.651 -40.103 1.00 57.31 111 LYS A CA 1
ATOM 902 C C . LYS A 1 111 ? 32.584 -7.943 -39.896 1.00 57.31 111 LYS A C 1
ATOM 904 O O . LYS A 1 111 ? 32.149 -7.805 -38.755 1.00 57.31 111 LYS A O 1
ATOM 909 N N . ASN A 1 112 ? 31.913 -7.551 -40.978 1.00 61.06 112 ASN A N 1
ATOM 910 C CA . ASN A 1 112 ? 30.592 -6.923 -40.914 1.00 61.06 112 ASN A CA 1
ATOM 911 C C . ASN A 1 112 ? 29.516 -7.887 -40.386 1.00 61.06 112 ASN A C 1
ATOM 913 O O . ASN A 1 112 ? 28.685 -7.484 -39.572 1.00 61.06 112 ASN A O 1
ATOM 917 N N . GLU A 1 113 ? 29.553 -9.162 -40.784 1.00 71.94 113 GLU A N 1
ATOM 918 C CA . GLU A 1 113 ? 28.602 -10.164 -40.287 1.00 71.94 113 GLU A CA 1
ATOM 919 C C . GLU A 1 113 ? 28.859 -10.531 -38.814 1.00 71.94 113 GLU A C 1
ATOM 921 O O . GLU A 1 113 ? 27.910 -10.653 -38.041 1.00 71.94 113 GLU A O 1
ATOM 926 N N . ILE A 1 114 ? 30.126 -10.614 -38.380 1.00 77.06 114 ILE A N 1
ATOM 927 C CA . ILE A 1 114 ? 30.482 -10.797 -36.959 1.00 77.06 114 ILE A CA 1
ATOM 928 C C . ILE A 1 114 ? 29.951 -9.630 -36.115 1.00 77.06 114 ILE A C 1
ATOM 930 O O . ILE A 1 114 ? 29.257 -9.859 -35.128 1.00 77.06 114 ILE A O 1
ATOM 934 N N . LEU A 1 115 ? 30.186 -8.385 -36.541 1.00 72.50 115 LEU A N 1
ATOM 935 C CA . LEU A 1 115 ? 29.674 -7.189 -35.859 1.00 72.50 115 LEU A CA 1
ATOM 936 C C . LEU A 1 115 ? 28.142 -7.178 -35.772 1.00 72.50 115 LEU A C 1
ATOM 938 O O . LEU A 1 115 ? 27.569 -6.766 -34.760 1.00 72.50 115 LEU A O 1
ATOM 942 N N . ARG A 1 116 ? 27.462 -7.637 -36.828 1.00 79.81 116 ARG A N 1
ATOM 943 C CA . ARG A 1 116 ? 26.002 -7.752 -36.848 1.00 79.81 116 ARG A CA 1
ATOM 944 C C . ARG A 1 116 ? 25.507 -8.777 -35.829 1.00 79.81 116 ARG A C 1
ATOM 946 O O . ARG A 1 116 ? 24.555 -8.490 -35.107 1.00 79.81 116 ARG A O 1
ATOM 953 N N . LEU A 1 117 ? 26.143 -9.944 -35.756 1.00 79.81 117 LEU A N 1
ATOM 954 C CA . LEU A 1 117 ? 25.787 -10.998 -34.804 1.00 79.81 117 LEU A CA 1
ATOM 955 C C . LEU A 1 117 ? 26.044 -10.567 -33.355 1.00 79.81 117 LEU A C 1
ATOM 957 O O . LEU A 1 117 ? 25.171 -10.744 -32.509 1.00 79.81 117 LEU A O 1
ATOM 961 N N . GLU A 1 118 ? 27.182 -9.930 -33.082 1.00 78.81 118 GLU A N 1
ATOM 962 C CA . GLU A 1 118 ? 27.512 -9.397 -31.754 1.00 78.81 118 GLU A CA 1
ATOM 963 C C . GLU A 1 118 ? 26.539 -8.298 -31.315 1.00 78.81 118 GLU A C 1
ATOM 965 O O . GLU A 1 118 ? 26.161 -8.235 -30.143 1.00 78.81 118 GLU A O 1
ATOM 970 N N . ARG A 1 119 ? 26.088 -7.446 -32.247 1.00 82.50 119 ARG A N 1
ATOM 971 C CA . ARG A 1 119 ? 25.046 -6.448 -31.974 1.00 82.50 119 ARG A CA 1
ATOM 972 C C . ARG A 1 119 ? 23.730 -7.119 -31.583 1.00 82.50 119 ARG A C 1
ATOM 974 O O . ARG A 1 119 ? 23.168 -6.767 -30.552 1.00 82.50 119 ARG A O 1
ATOM 981 N N . VAL A 1 120 ? 23.279 -8.106 -32.358 1.00 87.56 120 VAL A N 1
ATOM 982 C CA . VAL A 1 120 ? 22.044 -8.857 -32.070 1.00 87.56 120 VAL A CA 1
ATOM 983 C C . VAL A 1 120 ? 22.139 -9.585 -30.726 1.00 87.56 120 VAL A C 1
ATOM 985 O O . VAL A 1 120 ? 21.175 -9.610 -29.962 1.00 87.56 120 VAL A O 1
ATOM 988 N N . GLU A 1 121 ? 23.297 -10.159 -30.399 1.00 86.38 121 GLU A N 1
ATOM 989 C CA . GLU A 1 121 ? 23.509 -10.826 -29.114 1.00 86.38 121 GLU A CA 1
ATOM 990 C C . GLU A 1 121 ? 23.501 -9.827 -27.951 1.00 86.38 121 GLU A C 1
ATOM 992 O O . GLU A 1 121 ? 22.859 -10.082 -26.931 1.00 86.38 121 GLU A O 1
ATOM 997 N N . ARG A 1 122 ? 24.146 -8.665 -28.108 1.00 87.50 122 ARG A N 1
ATOM 998 C CA . ARG A 1 122 ? 24.134 -7.584 -27.113 1.00 87.50 122 ARG A CA 1
ATOM 999 C C . ARG A 1 122 ? 22.720 -7.067 -26.863 1.00 87.50 122 ARG A C 1
ATOM 1001 O O . ARG A 1 122 ? 22.313 -7.002 -25.707 1.00 87.50 122 ARG A O 1
ATOM 1008 N N . GLU A 1 123 ? 21.968 -6.783 -27.922 1.00 89.38 123 GLU A N 1
ATOM 1009 C CA . GLU A 1 123 ? 20.564 -6.362 -27.846 1.00 89.38 123 GLU A CA 1
ATOM 1010 C C . GLU A 1 123 ? 19.700 -7.446 -27.184 1.00 89.38 123 GLU A C 1
ATOM 1012 O O . GLU A 1 123 ? 18.894 -7.154 -26.304 1.00 89.38 123 GLU A O 1
ATOM 1017 N N . SER A 1 124 ? 19.914 -8.723 -27.522 1.00 91.81 124 SER A N 1
ATOM 1018 C CA . SER A 1 124 ? 19.208 -9.832 -26.872 1.00 91.81 124 SER A CA 1
ATOM 1019 C C . SER A 1 124 ? 19.556 -9.960 -25.386 1.00 91.81 124 SER A C 1
ATOM 1021 O O . SER A 1 124 ? 18.675 -10.261 -24.578 1.00 91.81 124 SER A O 1
ATOM 1023 N N . MET A 1 125 ? 20.819 -9.762 -25.008 1.00 87.56 125 MET A N 1
ATOM 1024 C CA . MET A 1 125 ? 21.251 -9.781 -23.610 1.00 87.56 125 MET A CA 1
ATOM 1025 C C . MET A 1 125 ? 20.681 -8.600 -22.826 1.00 87.56 125 MET A C 1
ATOM 1027 O O . MET A 1 125 ? 20.252 -8.779 -21.688 1.00 87.56 125 MET A O 1
ATOM 1031 N N . GLU A 1 126 ? 20.657 -7.411 -23.419 1.00 92.62 126 GLU A N 1
ATOM 1032 C CA . GLU A 1 126 ? 20.085 -6.213 -22.810 1.00 92.62 126 GLU A CA 1
ATOM 1033 C C . GLU A 1 126 ? 18.572 -6.347 -22.627 1.00 92.62 126 GLU A C 1
ATOM 1035 O O . GLU A 1 126 ? 18.068 -6.110 -21.530 1.00 92.62 126 GLU A O 1
ATOM 1040 N N . GLN A 1 127 ? 17.870 -6.865 -23.636 1.00 90.31 127 GLN A N 1
ATOM 1041 C CA . GLN A 1 127 ? 16.446 -7.179 -23.545 1.00 90.31 127 GLN A CA 1
ATOM 1042 C C . GLN A 1 127 ? 16.161 -8.170 -22.406 1.00 90.31 127 GLN A C 1
ATOM 1044 O O . GLN A 1 127 ? 15.267 -7.939 -21.595 1.00 90.31 127 GLN A O 1
ATOM 1049 N N . LYS A 1 128 ? 16.959 -9.240 -22.278 1.00 95.62 128 LYS A N 1
ATOM 1050 C CA . LYS A 1 128 ? 16.825 -10.200 -21.167 1.00 95.62 128 LYS A CA 1
ATOM 1051 C C . LYS A 1 128 ? 17.071 -9.556 -19.804 1.00 95.62 128 LYS A C 1
ATOM 1053 O O . LYS A 1 128 ? 16.347 -9.860 -18.862 1.00 95.62 128 LYS A O 1
ATOM 1058 N N . ARG A 1 129 ? 18.072 -8.676 -19.690 1.00 95.50 129 ARG A N 1
ATOM 1059 C CA . ARG A 1 129 ? 18.349 -7.934 -18.449 1.00 95.50 129 ARG A CA 1
ATOM 1060 C C . ARG A 1 129 ? 17.189 -7.022 -18.075 1.00 95.50 129 ARG A C 1
ATOM 1062 O O . ARG A 1 129 ? 16.814 -6.980 -16.909 1.00 95.50 129 ARG A O 1
ATOM 1069 N N . LEU A 1 130 ? 16.614 -6.324 -19.052 1.00 95.81 130 LEU A N 1
ATOM 1070 C CA . LEU A 1 130 ? 15.469 -5.451 -18.828 1.00 95.81 130 LEU A CA 1
ATOM 1071 C C . LEU A 1 130 ? 14.239 -6.254 -18.390 1.00 95.81 130 LEU A C 1
ATOM 1073 O O . LEU A 1 130 ? 13.571 -5.879 -17.431 1.00 95.81 130 LEU A O 1
ATOM 1077 N N . GLU A 1 131 ? 13.970 -7.387 -19.039 1.00 95.88 131 GLU A N 1
ATOM 1078 C CA . GLU A 1 131 ? 12.889 -8.297 -18.651 1.00 95.88 131 GLU A CA 1
ATOM 1079 C C . GLU A 1 131 ? 13.095 -8.878 -17.246 1.00 95.88 131 GLU A C 1
ATOM 1081 O O . GLU A 1 131 ? 12.150 -8.955 -16.461 1.00 95.88 131 GLU A O 1
ATOM 1086 N N . GLU A 1 132 ? 14.322 -9.265 -16.893 1.00 97.00 132 GLU A N 1
ATOM 1087 C CA . GLU A 1 132 ? 14.661 -9.727 -15.544 1.00 97.00 132 GLU A CA 1
ATOM 1088 C C . GLU A 1 132 ? 14.475 -8.613 -14.507 1.00 97.00 132 GLU A C 1
ATOM 1090 O O . GLU A 1 132 ? 13.876 -8.840 -13.456 1.00 97.00 132 GLU A O 1
ATOM 1095 N N . GLN A 1 133 ? 14.909 -7.391 -14.818 1.00 95.56 133 GLN A N 1
ATOM 1096 C CA . GLN A 1 133 ? 14.711 -6.230 -13.956 1.00 95.56 133 GLN A CA 1
ATOM 1097 C C . GLN A 1 133 ? 13.222 -5.932 -13.745 1.00 95.56 133 GLN A C 1
ATOM 1099 O O . GLN A 1 133 ? 12.806 -5.705 -12.609 1.00 95.56 133 GLN A O 1
ATOM 1104 N N . GLN A 1 134 ? 12.414 -5.986 -14.807 1.00 96.44 134 GLN A N 1
ATOM 1105 C CA . GLN A 1 134 ? 10.963 -5.815 -14.727 1.00 96.44 134 GLN A CA 1
ATOM 1106 C C . GLN A 1 134 ? 10.313 -6.902 -13.870 1.00 96.44 134 GLN A C 1
ATOM 1108 O O . GLN A 1 134 ? 9.495 -6.586 -13.009 1.00 96.44 134 GLN A O 1
ATOM 1113 N N . ARG A 1 135 ? 10.712 -8.168 -14.043 1.00 96.81 135 ARG A N 1
ATOM 1114 C CA . ARG A 1 135 ? 10.223 -9.282 -13.214 1.00 96.81 135 ARG A CA 1
ATOM 1115 C C . ARG A 1 135 ? 10.559 -9.090 -11.742 1.00 96.81 135 ARG A C 1
ATOM 1117 O O . ARG A 1 135 ? 9.688 -9.272 -10.902 1.00 96.81 135 ARG A O 1
ATOM 1124 N N . LEU A 1 136 ? 11.794 -8.702 -11.429 1.00 97.50 136 LEU A N 1
ATOM 1125 C CA . LEU A 1 136 ? 12.218 -8.436 -10.053 1.00 97.50 136 LEU A CA 1
ATOM 1126 C C . LEU A 1 136 ? 11.459 -7.254 -9.445 1.00 97.50 136 LEU A C 1
ATOM 1128 O O . LEU A 1 136 ? 11.145 -7.261 -8.256 1.00 97.50 136 LEU A O 1
ATOM 1132 N N . GLU A 1 137 ? 11.172 -6.221 -10.235 1.00 97.31 137 GLU A N 1
ATOM 1133 C CA . GLU A 1 137 ? 10.375 -5.088 -9.775 1.00 97.31 137 GLU A CA 1
ATOM 1134 C C . GLU A 1 137 ? 8.915 -5.488 -9.526 1.00 97.31 137 GLU A C 1
ATOM 1136 O O . GLU A 1 137 ? 8.344 -5.118 -8.500 1.00 97.31 137 GLU A O 1
ATOM 1141 N N . GLU A 1 138 ? 8.320 -6.282 -10.415 1.00 97.75 138 GLU A N 1
ATOM 1142 C CA . GLU A 1 138 ? 6.972 -6.823 -10.245 1.00 97.75 138 GLU A CA 1
ATOM 1143 C C . GLU A 1 138 ? 6.886 -7.757 -9.030 1.00 97.75 138 GLU A C 1
ATOM 1145 O O . GLU A 1 138 ? 5.949 -7.650 -8.239 1.00 97.75 138 GLU A O 1
ATOM 1150 N N . GLU A 1 139 ? 7.895 -8.603 -8.814 1.00 97.69 139 GLU A N 1
ATOM 1151 C CA . GLU A 1 139 ? 8.001 -9.466 -7.637 1.00 97.69 139 GLU A CA 1
ATOM 1152 C C . GLU A 1 139 ? 8.087 -8.647 -6.344 1.00 97.69 139 GLU A C 1
ATOM 1154 O O . GLU A 1 139 ? 7.319 -8.897 -5.414 1.00 97.69 139 GLU A O 1
ATOM 1159 N N . LYS A 1 140 ? 8.937 -7.611 -6.300 1.00 98.06 140 LYS A N 1
ATOM 1160 C CA . LYS A 1 140 ? 9.021 -6.695 -5.149 1.00 98.06 140 LYS A CA 1
ATOM 1161 C C . LYS A 1 140 ? 7.695 -5.994 -4.876 1.00 98.06 140 LYS A C 1
ATOM 1163 O O . LYS A 1 140 ? 7.277 -5.913 -3.724 1.00 98.06 140 LYS A O 1
ATOM 1168 N N . ARG A 1 141 ? 7.014 -5.512 -5.922 1.00 97.69 141 ARG A N 1
ATOM 1169 C CA . ARG A 1 141 ? 5.684 -4.892 -5.796 1.00 97.69 141 ARG A CA 1
ATOM 1170 C C . ARG A 1 141 ? 4.660 -5.889 -5.257 1.00 97.69 141 ARG A C 1
ATOM 1172 O O . ARG A 1 141 ? 3.867 -5.534 -4.389 1.00 97.69 141 ARG A O 1
ATOM 1179 N N . ALA A 1 142 ? 4.679 -7.131 -5.735 1.00 97.31 142 ALA A N 1
ATOM 1180 C CA . ALA A 1 142 ? 3.785 -8.181 -5.260 1.00 97.31 142 ALA A CA 1
ATOM 1181 C C . ALA A 1 142 ? 4.074 -8.571 -3.800 1.00 97.31 142 ALA A C 1
ATOM 1183 O O . ALA A 1 142 ? 3.145 -8.799 -3.025 1.00 97.31 142 ALA A O 1
ATOM 1184 N N . GLU A 1 143 ? 5.344 -8.633 -3.400 1.00 97.75 143 GLU A N 1
ATOM 1185 C CA . GLU A 1 143 ? 5.747 -8.892 -2.016 1.00 97.75 143 GLU A CA 1
ATOM 1186 C C . GLU A 1 143 ? 5.326 -7.749 -1.082 1.00 97.75 143 GLU A C 1
ATOM 1188 O O . GLU A 1 143 ? 4.751 -7.996 -0.019 1.00 97.75 143 GLU A O 1
ATOM 1193 N N . GLU A 1 144 ? 5.520 -6.498 -1.500 1.00 97.75 144 GLU A N 1
ATOM 1194 C CA . GLU A 1 144 ? 5.060 -5.321 -0.762 1.00 97.75 144 GLU A CA 1
ATOM 1195 C C . GLU A 1 144 ? 3.533 -5.310 -0.609 1.00 97.75 144 GLU A C 1
ATOM 1197 O O . GLU A 1 144 ? 3.023 -5.098 0.493 1.00 97.75 144 GLU A O 1
ATOM 1202 N N . GLN A 1 145 ? 2.791 -5.622 -1.677 1.00 96.56 145 GLN A N 1
ATOM 1203 C CA . GLN A 1 145 ? 1.334 -5.754 -1.616 1.00 96.56 145 GLN A CA 1
ATOM 1204 C C . GLN A 1 145 ? 0.893 -6.840 -0.632 1.00 96.56 145 GLN A C 1
ATOM 1206 O O . GLN A 1 145 ? 0.022 -6.581 0.199 1.00 96.56 145 GLN A O 1
ATOM 1211 N N . LYS A 1 146 ? 1.517 -8.025 -0.665 1.00 98.12 146 LYS A N 1
ATOM 1212 C CA . LYS A 1 146 ? 1.225 -9.106 0.291 1.00 98.12 146 LYS A CA 1
ATOM 1213 C C . LYS A 1 146 ? 1.489 -8.679 1.730 1.00 98.12 146 LYS A C 1
ATOM 1215 O O . LYS A 1 146 ? 0.692 -8.983 2.614 1.00 98.12 146 LYS A O 1
ATOM 1220 N N . ARG A 1 147 ? 2.586 -7.959 1.973 1.00 97.25 147 ARG A N 1
ATOM 1221 C CA . ARG A 1 147 ? 2.925 -7.442 3.303 1.00 97.25 147 ARG A CA 1
ATOM 1222 C C . ARG A 1 147 ? 1.875 -6.447 3.801 1.00 97.25 147 ARG A C 1
ATOM 1224 O O . ARG A 1 147 ? 1.440 -6.558 4.945 1.00 97.25 147 ARG A O 1
ATOM 1231 N N . LEU A 1 148 ? 1.449 -5.515 2.948 1.00 97.88 148 LEU A N 1
ATOM 1232 C CA . LEU A 1 148 ? 0.398 -4.547 3.274 1.00 97.88 148 LEU A CA 1
ATOM 1233 C C . LEU A 1 148 ? -0.949 -5.231 3.534 1.00 97.88 148 LEU A C 1
ATOM 1235 O O . LEU A 1 148 ? -1.676 -4.840 4.444 1.00 97.88 148 LEU A O 1
ATOM 1239 N N . GLU A 1 149 ? -1.293 -6.253 2.755 1.00 97.44 149 GLU A N 1
ATOM 1240 C CA . GLU A 1 149 ? -2.516 -7.030 2.954 1.00 97.44 149 GLU A CA 1
ATOM 1241 C C . GLU A 1 149 ? -2.479 -7.820 4.271 1.00 97.44 149 GLU A C 1
ATOM 1243 O O . GLU A 1 149 ? -3.457 -7.828 5.019 1.00 97.44 149 GLU A O 1
ATOM 1248 N N . GLU A 1 150 ? -1.339 -8.425 4.614 1.00 98.12 150 GLU A N 1
ATOM 1249 C CA . GLU A 1 150 ? -1.166 -9.101 5.900 1.00 98.12 150 GLU A CA 1
ATOM 1250 C C . GLU A 1 150 ? -1.267 -8.124 7.080 1.00 98.12 150 GLU A C 1
ATOM 1252 O O . GLU A 1 150 ? -1.880 -8.453 8.099 1.00 98.12 150 GLU A O 1
ATOM 1257 N N . GLU A 1 151 ? -0.688 -6.929 6.953 1.00 98.00 151 GLU A N 1
ATOM 1258 C CA . GLU A 1 151 ? -0.775 -5.875 7.964 1.00 98.00 151 GLU A CA 1
ATOM 1259 C C . GLU A 1 151 ? -2.218 -5.403 8.162 1.00 98.00 151 GLU A C 1
ATOM 1261 O O . GLU A 1 151 ? -2.700 -5.410 9.295 1.00 98.00 151 GLU A O 1
ATOM 1266 N N . LYS A 1 152 ? -2.945 -5.119 7.072 1.00 98.12 152 LYS A N 1
ATOM 1267 C CA . LYS A 1 152 ? -4.379 -4.790 7.121 1.00 98.12 152 LYS A CA 1
ATOM 1268 C C . LYS A 1 152 ? -5.193 -5.892 7.784 1.00 98.12 152 LYS A C 1
ATOM 1270 O O . LYS A 1 152 ? -6.003 -5.611 8.658 1.00 98.12 152 LYS A O 1
ATOM 1275 N N . ARG A 1 153 ? -4.939 -7.156 7.433 1.00 97.62 153 ARG A N 1
ATOM 1276 C CA . ARG A 1 153 ? -5.628 -8.300 8.044 1.00 97.62 153 ARG A CA 1
ATOM 1277 C C . ARG A 1 153 ? -5.363 -8.382 9.549 1.00 97.62 153 ARG A C 1
ATOM 1279 O O . ARG A 1 153 ? -6.278 -8.666 10.317 1.00 97.62 153 ARG A O 1
ATOM 1286 N N . LYS A 1 154 ? -4.122 -8.147 9.990 1.00 97.94 154 LYS A N 1
ATOM 1287 C CA . LYS A 1 154 ? -3.777 -8.109 11.422 1.00 97.94 154 LYS A CA 1
ATOM 1288 C C . LYS A 1 154 ? -4.457 -6.941 12.129 1.00 97.94 154 LYS A C 1
ATOM 1290 O O . LYS A 1 154 ? -4.916 -7.106 13.254 1.00 97.94 154 LYS A O 1
ATOM 1295 N N . GLU A 1 155 ? -4.513 -5.774 11.499 1.00 97.88 155 GLU A N 1
ATOM 1296 C CA . GLU A 1 155 ? -5.196 -4.604 12.048 1.00 97.88 155 GLU A CA 1
ATOM 1297 C C . GLU A 1 155 ? -6.704 -4.843 12.191 1.00 97.88 155 GLU A C 1
ATOM 1299 O O . GLU A 1 155 ? -7.252 -4.615 13.269 1.00 97.88 155 GLU A O 1
ATOM 1304 N N . GLU A 1 156 ? -7.356 -5.398 11.166 1.00 97.81 156 GLU A N 1
ATOM 1305 C CA . GLU A 1 156 ? -8.769 -5.788 11.221 1.00 97.81 156 GLU A CA 1
ATOM 1306 C C . GLU A 1 156 ? -9.039 -6.802 12.335 1.00 97.81 156 GLU A C 1
ATOM 1308 O O . GLU A 1 156 ? -9.979 -6.623 13.107 1.00 97.81 156 GLU A O 1
ATOM 1313 N N . GLN A 1 157 ? -8.185 -7.821 12.484 1.00 97.62 157 GLN A N 1
ATOM 1314 C CA . GLN A 1 157 ? -8.298 -8.795 13.574 1.00 97.62 157 GLN A CA 1
ATOM 1315 C C . GLN A 1 157 ? -8.178 -8.139 14.952 1.00 97.62 157 GLN A C 1
ATOM 1317 O O . GLN A 1 157 ? -8.972 -8.437 15.843 1.00 97.62 157 GLN A O 1
ATOM 1322 N N . ARG A 1 158 ? -7.223 -7.218 15.135 1.00 98.06 158 ARG A N 1
ATOM 1323 C CA . ARG A 1 158 ? -7.063 -6.480 16.399 1.00 98.06 158 ARG A CA 1
ATOM 1324 C C . ARG A 1 158 ? -8.280 -5.612 16.697 1.00 98.06 158 ARG A C 1
ATOM 1326 O O . ARG A 1 158 ? -8.709 -5.545 17.846 1.00 98.06 158 ARG A O 1
ATOM 1333 N N . LEU A 1 159 ? -8.837 -4.957 15.682 1.00 98.19 159 LEU A N 1
ATOM 1334 C CA . LEU A 1 159 ? -10.031 -4.132 15.836 1.00 98.19 159 LEU A CA 1
ATOM 1335 C C . LEU A 1 159 ? -11.263 -4.985 16.169 1.00 98.19 159 LEU A C 1
ATOM 1337 O O . LEU A 1 159 ? -12.073 -4.604 17.013 1.00 98.19 159 LEU A O 1
ATOM 1341 N N . GLU A 1 160 ? -11.403 -6.151 15.538 1.00 98.00 160 GLU A N 1
ATOM 1342 C CA . GLU A 1 160 ? -12.482 -7.091 15.836 1.00 98.00 160 GLU A CA 1
ATOM 1343 C C . GLU A 1 160 ? -12.373 -7.651 17.259 1.00 98.00 160 GLU A C 1
ATOM 1345 O O . GLU A 1 160 ? -13.376 -7.685 17.976 1.00 98.00 160 GLU A O 1
ATOM 1350 N N . GLU A 1 161 ? -11.166 -8.016 17.697 1.00 98.19 161 GLU A N 1
ATOM 1351 C CA . GLU A 1 161 ? -10.898 -8.461 19.066 1.00 98.19 161 GLU A CA 1
ATOM 1352 C C . GLU A 1 161 ? -11.252 -7.369 20.085 1.00 98.19 161 GLU A C 1
ATOM 1354 O O . GLU A 1 161 ? -12.000 -7.632 21.027 1.00 98.19 161 GLU A O 1
ATOM 1359 N N . GLN A 1 162 ? -10.831 -6.122 19.844 1.00 97.94 162 GLN A N 1
ATOM 1360 C CA . GLN A 1 162 ? -11.213 -4.973 20.673 1.00 97.94 162 GLN A CA 1
ATOM 1361 C C . GLN A 1 162 ? -12.730 -4.769 20.716 1.00 97.94 162 GLN A C 1
ATOM 1363 O O . GLN A 1 162 ? -13.295 -4.522 21.782 1.00 97.94 162 GLN A O 1
ATOM 1368 N N . ARG A 1 163 ? -13.418 -4.899 19.575 1.00 98.12 163 ARG A N 1
ATOM 1369 C CA . ARG A 1 163 ? -14.879 -4.765 19.512 1.00 98.12 163 ARG A CA 1
ATOM 1370 C C . ARG A 1 163 ? -15.576 -5.862 20.314 1.00 98.12 163 ARG A C 1
ATOM 1372 O O . ARG A 1 163 ? -16.572 -5.594 20.989 1.00 98.12 163 ARG A O 1
ATOM 1379 N N . LEU A 1 164 ? -15.080 -7.096 20.232 1.00 98.19 164 LEU A N 1
ATOM 1380 C CA . LEU A 1 164 ? -15.622 -8.221 20.986 1.00 98.19 164 LEU A CA 1
ATOM 1381 C C . LEU A 1 164 ? -15.379 -8.050 22.490 1.00 98.19 164 LEU A C 1
ATOM 1383 O O . LEU A 1 164 ? -16.288 -8.287 23.284 1.00 98.19 164 LEU A O 1
ATOM 1387 N N . GLU A 1 165 ? -14.187 -7.597 22.878 1.00 97.94 165 GLU A N 1
ATOM 1388 C CA . GLU A 1 165 ? -13.850 -7.301 24.269 1.00 97.94 165 GLU A CA 1
ATOM 1389 C C . GLU A 1 165 ? -14.728 -6.179 24.830 1.00 97.94 165 GLU A C 1
ATOM 1391 O O . GLU A 1 165 ? -15.314 -6.336 25.902 1.00 97.94 165 GLU A O 1
ATOM 1396 N N . GLN A 1 166 ? -14.914 -5.092 24.078 1.00 97.31 166 GLN A N 1
ATOM 1397 C CA . GLN A 1 166 ? -15.812 -4.007 24.464 1.00 97.31 166 GLN A CA 1
ATOM 1398 C C . GLN A 1 166 ? -17.244 -4.514 24.666 1.00 97.31 166 GLN A C 1
ATOM 1400 O O . GLN A 1 166 ? -17.856 -4.243 25.699 1.00 97.31 166 GLN A O 1
ATOM 1405 N N . LYS A 1 167 ? -17.758 -5.320 23.730 1.00 98.25 167 LYS A N 1
ATOM 1406 C CA . LYS A 1 167 ? -19.088 -5.929 23.850 1.00 98.25 167 LYS A CA 1
ATOM 1407 C C . LYS A 1 167 ? -19.203 -6.819 25.094 1.00 98.25 167 LYS A C 1
ATOM 1409 O O . LYS A 1 167 ? -20.217 -6.769 25.787 1.00 98.25 167 LYS A O 1
ATOM 1414 N N . ARG A 1 168 ? -18.169 -7.607 25.404 1.00 98.19 168 ARG A N 1
ATOM 1415 C CA . ARG A 1 168 ? -18.124 -8.452 26.607 1.00 98.19 168 ARG A CA 1
ATOM 1416 C C . ARG A 1 168 ? -18.145 -7.613 27.885 1.00 98.19 168 ARG A C 1
ATOM 1418 O O . ARG A 1 168 ? -18.840 -7.963 28.834 1.00 98.19 168 ARG A O 1
ATOM 1425 N N . LEU A 1 169 ? -17.399 -6.509 27.924 1.00 98.00 169 LEU A N 1
ATOM 1426 C CA . LEU A 1 169 ? -17.401 -5.593 29.066 1.00 98.00 169 LEU A CA 1
ATOM 1427 C C . LEU A 1 169 ? -18.770 -4.935 29.259 1.00 98.00 169 LEU A C 1
ATOM 1429 O O . LEU A 1 169 ? -19.240 -4.838 30.391 1.00 98.00 169 LEU A O 1
ATOM 1433 N N . GLU A 1 170 ? -19.431 -4.531 28.175 1.00 97.75 170 GLU A N 1
ATOM 1434 C CA . GLU A 1 170 ? -20.797 -4.000 28.223 1.00 97.75 170 GLU A CA 1
ATOM 1435 C C . GLU A 1 170 ? -21.801 -5.032 28.755 1.00 97.75 170 GLU A C 1
ATOM 1437 O O . GLU A 1 170 ? -22.689 -4.688 29.534 1.00 97.75 170 GLU A O 1
ATOM 1442 N N . GLU A 1 171 ? -21.661 -6.300 28.370 1.00 98.06 171 GLU A N 1
ATOM 1443 C CA . GLU A 1 171 ? -22.502 -7.392 28.868 1.00 98.06 171 GLU A CA 1
ATOM 1444 C C . GLU A 1 171 ? -22.289 -7.632 30.368 1.00 98.06 171 GLU A C 1
ATOM 1446 O O . GLU A 1 171 ? -23.254 -7.622 31.130 1.00 98.06 171 GLU A O 1
ATOM 1451 N N . ILE A 1 172 ? -21.031 -7.697 30.820 1.00 97.81 172 ILE A N 1
ATOM 1452 C CA . ILE A 1 172 ? -20.688 -7.798 32.249 1.00 97.81 172 ILE A CA 1
ATOM 1453 C C . ILE A 1 172 ? -21.256 -6.610 33.038 1.00 97.81 172 ILE A C 1
ATOM 1455 O O . ILE A 1 172 ? -21.754 -6.775 34.153 1.00 97.81 172 ILE A O 1
ATOM 1459 N N . GLN A 1 173 ? -21.196 -5.395 32.485 1.00 97.56 173 GLN A N 1
ATOM 1460 C CA . GLN A 1 173 ? -21.778 -4.220 33.133 1.00 97.56 173 GLN A CA 1
ATOM 1461 C 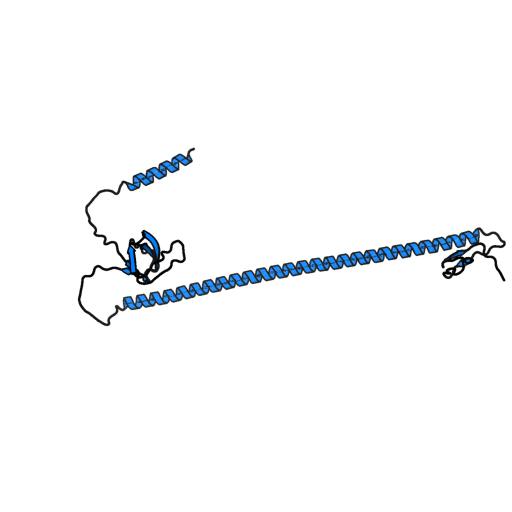C . GLN A 1 173 ? -23.299 -4.329 33.256 1.00 97.56 173 GLN A C 1
ATOM 1463 O O . GLN A 1 173 ? -23.838 -4.020 34.320 1.00 97.56 173 GLN A O 1
ATOM 1468 N N . LYS A 1 174 ? -23.990 -4.798 32.211 1.00 97.31 174 LYS A N 1
ATOM 1469 C CA . LYS A 1 174 ? -25.441 -5.029 32.254 1.00 97.31 174 LYS A CA 1
ATOM 1470 C C . LYS A 1 174 ? -25.813 -6.066 33.307 1.00 97.31 174 LYS A C 1
ATOM 1472 O O . LYS A 1 174 ? -26.705 -5.806 34.109 1.00 97.31 174 LYS A O 1
ATOM 1477 N N . GLU A 1 175 ? -25.103 -7.191 33.354 1.00 97.12 175 GLU A N 1
ATOM 1478 C CA . GLU A 1 175 ? -25.313 -8.223 34.375 1.00 97.12 175 GLU A CA 1
ATOM 1479 C C . GLU A 1 175 ? -25.081 -7.682 35.786 1.00 97.12 175 GLU A C 1
ATOM 1481 O O . GLU A 1 175 ? -25.862 -7.960 36.694 1.00 97.12 175 GLU A O 1
ATOM 1486 N N . LYS A 1 176 ? -24.038 -6.865 35.979 1.00 97.44 176 LYS A N 1
ATOM 1487 C CA . LYS A 1 176 ? -23.753 -6.245 37.275 1.00 97.44 176 LYS A CA 1
ATOM 1488 C C . LYS A 1 176 ? -24.879 -5.307 37.715 1.00 97.44 176 LYS A C 1
ATOM 1490 O O . LYS A 1 176 ? -25.307 -5.389 38.863 1.00 97.44 176 LYS A O 1
ATOM 1495 N N . ILE A 1 177 ? -25.351 -4.440 36.818 1.00 97.38 177 ILE A N 1
ATOM 1496 C CA . ILE A 1 177 ? -26.463 -3.516 37.093 1.00 97.38 177 ILE A CA 1
ATOM 1497 C C . ILE A 1 177 ? -27.721 -4.304 37.466 1.00 97.38 177 ILE A C 1
ATOM 1499 O O . ILE A 1 177 ? -28.388 -3.982 38.448 1.00 97.38 177 ILE A O 1
ATOM 1503 N N . GLU A 1 178 ? -28.023 -5.363 36.720 1.00 97.12 178 GLU A N 1
ATOM 1504 C CA . GLU A 1 178 ? -29.193 -6.197 36.973 1.00 97.12 178 GLU A CA 1
ATOM 1505 C C . GLU A 1 178 ? -29.086 -6.956 38.305 1.00 97.12 178 GLU A C 1
ATOM 1507 O O . GLU A 1 178 ? -30.035 -6.991 39.088 1.00 97.12 178 GLU A O 1
ATOM 1512 N N . ALA A 1 179 ? -27.909 -7.495 38.627 1.00 95.75 179 ALA A N 1
ATOM 1513 C CA . ALA A 1 179 ? -27.661 -8.142 39.910 1.00 95.75 179 ALA A CA 1
ATOM 1514 C C . ALA A 1 179 ? -27.778 -7.161 41.091 1.00 95.75 179 ALA A C 1
ATOM 1516 O O . ALA A 1 179 ? -28.288 -7.530 42.151 1.00 95.75 179 ALA A O 1
ATOM 1517 N N . GLU A 1 180 ? -27.323 -5.914 40.930 1.00 96.12 180 GLU A N 1
ATOM 1518 C CA . GLU A 1 180 ? -27.504 -4.855 41.930 1.00 96.12 180 GLU A CA 1
ATOM 1519 C C . GLU A 1 180 ? -28.984 -4.482 42.101 1.00 96.12 180 GLU A C 1
ATOM 1521 O O . GLU A 1 180 ? -29.441 -4.337 43.237 1.00 96.12 180 GLU A O 1
ATOM 1526 N N . ARG A 1 181 ? -29.753 -4.410 41.004 1.00 96.31 181 ARG A N 1
ATOM 1527 C CA . ARG A 1 181 ? -31.208 -4.192 41.041 1.00 96.31 181 ARG A CA 1
ATOM 1528 C C . ARG A 1 181 ? -31.915 -5.297 41.824 1.00 96.31 181 ARG A C 1
ATOM 1530 O O . ARG A 1 181 ? -32.641 -4.998 42.769 1.00 96.31 181 ARG A O 1
ATOM 1537 N N . LEU A 1 182 ? -31.652 -6.561 41.490 1.00 95.81 182 LEU A N 1
ATOM 1538 C CA . LEU A 1 182 ? -32.255 -7.715 42.165 1.00 95.81 182 LEU A CA 1
ATOM 1539 C C . LEU A 1 182 ? -31.868 -7.790 43.647 1.00 95.81 182 LEU A C 1
ATOM 1541 O O . LEU A 1 182 ? -32.712 -8.091 44.489 1.00 95.81 182 LEU A O 1
ATOM 1545 N N . LYS A 1 183 ? -30.612 -7.470 43.992 1.00 95.94 183 LYS A N 1
ATOM 1546 C CA . LYS A 1 183 ? -30.184 -7.366 45.397 1.00 95.94 183 LYS A CA 1
ATOM 1547 C C . LYS A 1 183 ? -30.960 -6.297 46.151 1.00 95.94 183 LYS A C 1
ATOM 1549 O O . LYS A 1 183 ? -31.341 -6.535 47.292 1.00 95.94 183 LYS A O 1
ATOM 1554 N N . LYS A 1 184 ? -31.183 -5.133 45.538 1.00 92.25 184 LYS A N 1
ATOM 1555 C CA . LYS A 1 184 ? -31.961 -4.059 46.157 1.00 92.25 184 LYS A CA 1
ATOM 1556 C C . LYS A 1 184 ? -33.413 -4.483 46.386 1.00 92.25 184 LYS A C 1
ATOM 1558 O O . LYS A 1 184 ? -33.916 -4.307 47.486 1.00 92.25 184 LYS A O 1
ATOM 1563 N N . GLU A 1 185 ? -34.042 -5.106 45.392 1.00 92.75 185 GLU A N 1
ATOM 1564 C CA . GLU A 1 185 ? -35.411 -5.628 45.520 1.00 92.75 185 GLU A CA 1
ATOM 1565 C C . GLU A 1 185 ? -35.537 -6.676 46.626 1.00 92.75 185 GLU A C 1
ATOM 1567 O O . GLU A 1 185 ? -36.535 -6.704 47.344 1.00 92.75 185 GLU A O 1
ATOM 1572 N N . GLU A 1 186 ? -34.524 -7.525 46.793 1.00 94.00 186 GLU A N 1
ATOM 1573 C CA . GLU A 1 186 ? -34.507 -8.513 47.867 1.00 94.00 186 GLU A CA 1
ATOM 1574 C C . GLU A 1 186 ? -34.348 -7.877 49.250 1.00 94.00 186 GLU A C 1
ATOM 1576 O O . GLU A 1 186 ? -35.041 -8.267 50.189 1.00 94.00 186 GLU A O 1
ATOM 1581 N N . ILE A 1 187 ? -33.486 -6.863 49.375 1.00 92.44 187 ILE A N 1
ATOM 1582 C CA . ILE A 1 187 ? -33.357 -6.084 50.613 1.00 92.44 187 ILE A CA 1
ATOM 1583 C C . ILE A 1 187 ? -34.697 -5.428 50.960 1.00 92.44 187 ILE A C 1
ATOM 1585 O O . ILE A 1 187 ? -35.168 -5.586 52.085 1.00 92.44 187 ILE A O 1
ATOM 1589 N N . ASP A 1 188 ? -35.347 -4.770 49.997 1.00 89.00 188 ASP A N 1
ATOM 1590 C CA . ASP A 1 188 ? -36.645 -4.119 50.204 1.00 89.00 188 ASP A CA 1
ATOM 1591 C C . ASP A 1 188 ? -37.723 -5.136 50.642 1.00 89.00 188 ASP A C 1
ATOM 1593 O O . ASP A 1 188 ? -38.524 -4.857 51.541 1.00 89.00 188 ASP A O 1
ATOM 1597 N N . ARG A 1 189 ? -37.724 -6.349 50.063 1.00 87.50 189 ARG A N 1
ATOM 1598 C CA . ARG A 1 189 ? -38.617 -7.447 50.478 1.00 87.50 189 ARG A CA 1
ATOM 1599 C C . ARG A 1 189 ? -38.382 -7.870 51.928 1.00 87.50 189 ARG A C 1
ATOM 1601 O O . ARG A 1 189 ? -39.345 -7.928 52.696 1.00 87.50 189 ARG A O 1
ATOM 1608 N N . LEU A 1 190 ? -37.132 -8.134 52.306 1.00 89.31 190 LEU A N 1
ATOM 1609 C CA . LEU A 1 190 ? -36.769 -8.576 53.657 1.00 89.31 190 LEU A CA 1
ATOM 1610 C C . LEU A 1 190 ? -37.027 -7.492 54.710 1.00 89.31 190 LEU A C 1
ATOM 1612 O O . LEU A 1 190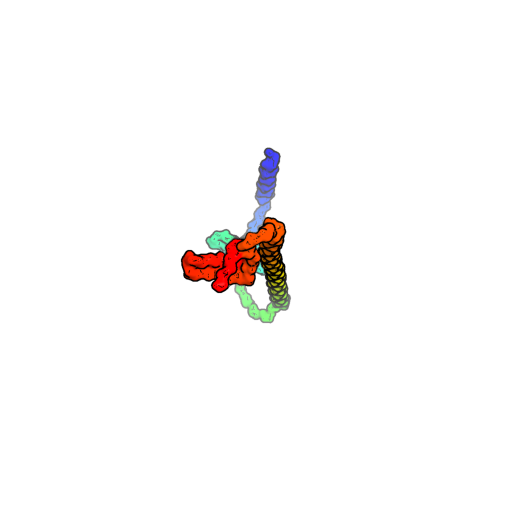 ? -37.485 -7.796 55.811 1.00 89.31 190 LEU A O 1
ATOM 1616 N N . GLU A 1 191 ? -36.774 -6.222 54.387 1.00 87.88 191 GLU A N 1
ATOM 1617 C CA . GLU A 1 191 ? -37.087 -5.107 55.283 1.00 87.88 191 GLU A CA 1
ATOM 1618 C C . GLU A 1 191 ? -38.589 -4.984 55.539 1.00 87.88 191 GLU A C 1
ATOM 1620 O O . GLU A 1 191 ? -39.005 -4.742 56.675 1.00 87.88 191 GLU A O 1
ATOM 1625 N N . ASN A 1 192 ? -39.410 -5.145 54.500 1.00 80.19 192 ASN A N 1
ATOM 1626 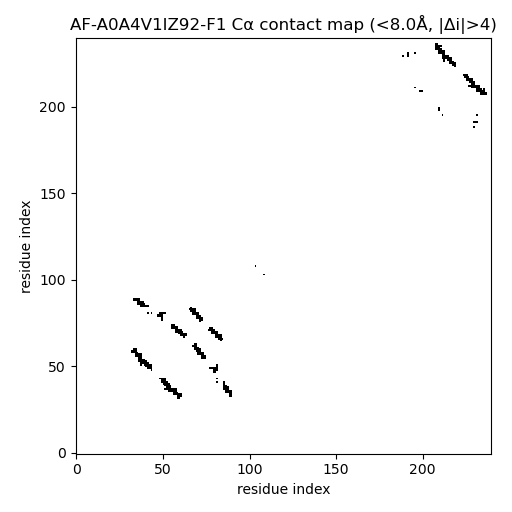C CA . ASN A 1 192 ? -40.859 -5.146 54.657 1.00 80.19 192 ASN A CA 1
ATOM 1627 C C . ASN A 1 192 ? -41.308 -6.332 55.519 1.00 80.19 192 ASN A C 1
ATOM 1629 O O . ASN A 1 192 ? -42.046 -6.134 56.479 1.00 80.19 192 ASN A O 1
ATOM 1633 N N . GLU A 1 193 ? -40.808 -7.540 55.270 1.00 84.31 193 GLU A N 1
ATOM 1634 C CA . GLU A 1 193 ? -41.130 -8.712 56.092 1.00 84.31 193 GLU A CA 1
ATOM 1635 C C . GLU A 1 193 ? -40.739 -8.525 57.570 1.00 84.31 193 GLU A C 1
ATOM 1637 O O . GLU A 1 193 ? -41.564 -8.728 58.462 1.00 84.31 193 GLU A O 1
ATOM 1642 N N . ALA A 1 194 ? -39.543 -7.999 57.847 1.00 85.19 194 ALA A N 1
ATOM 1643 C CA . ALA A 1 194 ? -39.106 -7.693 59.208 1.00 85.19 194 ALA A CA 1
ATOM 1644 C C . ALA A 1 194 ? -39.976 -6.619 59.892 1.00 85.19 194 ALA A C 1
ATOM 1646 O O . ALA A 1 194 ? -40.243 -6.706 61.097 1.00 85.19 194 ALA A O 1
ATOM 1647 N N . LYS A 1 195 ? -40.445 -5.606 59.144 1.00 81.75 195 LYS A N 1
ATOM 1648 C CA . LYS A 1 195 ? -41.412 -4.613 59.648 1.00 81.75 195 LYS A CA 1
ATOM 1649 C C . LYS A 1 195 ? -42.740 -5.282 60.009 1.00 81.75 195 LYS A C 1
ATOM 1651 O O . LYS A 1 195 ? -43.274 -4.982 61.076 1.00 81.75 195 LYS A O 1
ATOM 1656 N N . PHE A 1 196 ? -43.241 -6.199 59.178 1.00 76.56 196 PHE A N 1
ATOM 1657 C CA . PHE A 1 196 ? -44.475 -6.948 59.446 1.00 76.56 196 PHE A CA 1
ATOM 1658 C C . PHE A 1 196 ? -44.381 -7.741 60.751 1.00 76.56 196 PHE A C 1
ATOM 1660 O O . PHE A 1 196 ? -45.244 -7.614 61.621 1.00 76.56 196 PHE A O 1
ATOM 1667 N N . ASP A 1 197 ? -43.305 -8.511 60.914 1.00 78.75 197 ASP A N 1
ATOM 1668 C CA . ASP A 1 197 ? -43.093 -9.349 62.096 1.00 78.75 197 ASP A CA 1
ATOM 1669 C C . ASP A 1 197 ? -42.953 -8.522 63.375 1.00 78.75 197 ASP A C 1
ATOM 1671 O O . ASP A 1 197 ? -43.484 -8.895 64.427 1.00 78.75 197 ASP A O 1
ATOM 1675 N N . LYS A 1 198 ? -42.286 -7.364 63.295 1.00 78.75 198 LYS A N 1
ATOM 1676 C CA . LYS A 1 198 ? -42.174 -6.437 64.423 1.00 78.75 198 LYS A CA 1
ATOM 1677 C C . LYS A 1 198 ? -43.532 -5.849 64.814 1.00 78.75 198 LYS A C 1
ATOM 1679 O O . LYS A 1 198 ? -43.882 -5.892 65.990 1.00 78.75 198 LYS A O 1
ATOM 1684 N N . ILE A 1 199 ? -44.318 -5.373 63.844 1.00 73.31 199 ILE A N 1
ATOM 1685 C CA . ILE A 1 199 ? -45.669 -4.831 64.081 1.00 73.31 199 ILE A CA 1
ATOM 1686 C C . ILE A 1 199 ? -46.573 -5.894 64.723 1.00 73.31 199 ILE A C 1
ATOM 1688 O O . ILE A 1 199 ? -47.269 -5.613 65.697 1.00 73.31 199 ILE A O 1
ATOM 1692 N N . LYS A 1 200 ? -46.509 -7.141 64.242 1.00 70.62 200 LYS A N 1
ATOM 1693 C CA . LYS A 1 200 ? -47.272 -8.265 64.800 1.00 70.62 200 LYS A CA 1
ATOM 1694 C C . LYS A 1 200 ? -46.879 -8.598 66.245 1.00 70.62 200 LYS A C 1
ATOM 1696 O O . LYS A 1 200 ? -47.728 -9.027 67.018 1.00 70.62 200 LYS A O 1
ATOM 1701 N N . LYS A 1 201 ? -45.605 -8.418 66.610 1.00 69.94 201 LYS A N 1
ATOM 1702 C CA . LYS A 1 201 ? -45.085 -8.679 67.962 1.00 69.94 201 LYS A CA 1
ATOM 1703 C C . LYS A 1 201 ? -45.385 -7.549 68.953 1.00 69.94 201 LYS A C 1
ATOM 1705 O O . LYS A 1 201 ? -45.591 -7.828 70.132 1.00 69.94 201 LYS A O 1
ATOM 1710 N N . ASP A 1 202 ? -45.400 -6.304 68.481 1.00 67.75 202 ASP A N 1
ATOM 1711 C CA . ASP A 1 202 ? -45.651 -5.114 69.304 1.00 67.75 202 ASP A CA 1
ATOM 1712 C C . ASP A 1 202 ? -47.161 -4.828 69.490 1.00 67.75 202 ASP A C 1
ATOM 1714 O O . ASP A 1 202 ? -47.545 -4.093 70.403 1.00 67.75 202 ASP A O 1
ATOM 1718 N N . SER A 1 203 ? -48.032 -5.446 68.681 1.00 61.72 203 SER A N 1
ATOM 1719 C CA . SER A 1 203 ? -49.490 -5.396 68.837 1.00 61.72 203 SER A CA 1
ATOM 1720 C C . SER A 1 203 ? -49.949 -6.254 70.026 1.00 61.72 203 SER A C 1
ATOM 1722 O O . SER A 1 203 ? -50.018 -7.481 69.952 1.00 61.72 203 SER A O 1
ATOM 1724 N N . LYS A 1 204 ? -50.258 -5.599 71.151 1.00 57.53 204 LYS A N 1
ATOM 1725 C CA . LYS A 1 204 ? -51.045 -6.195 72.240 1.00 57.53 204 LYS A CA 1
ATOM 1726 C C . LYS A 1 204 ? -52.513 -6.229 71.820 1.00 57.53 204 LYS A C 1
ATOM 1728 O O . LYS A 1 204 ? -53.004 -5.230 71.306 1.00 57.53 204 LYS A O 1
ATOM 1733 N N . GLU A 1 205 ? -53.152 -7.375 72.047 1.00 58.56 205 GLU A N 1
ATOM 1734 C CA . GLU A 1 205 ? -54.589 -7.647 71.905 1.00 58.56 205 GLU A CA 1
ATOM 1735 C C . GLU A 1 205 ? -55.461 -6.392 72.065 1.00 58.56 205 GLU A C 1
ATOM 1737 O O . GLU A 1 205 ? -55.612 -5.871 73.166 1.00 58.56 205 GLU A O 1
ATOM 1742 N N . ASP A 1 206 ? -55.940 -5.873 70.931 1.00 53.16 206 ASP A N 1
ATOM 1743 C CA . ASP A 1 206 ? -57.339 -5.533 70.636 1.00 53.16 206 ASP A CA 1
ATOM 1744 C C . ASP A 1 206 ? -57.423 -4.412 69.575 1.00 53.16 206 ASP A C 1
ATOM 1746 O O . ASP A 1 206 ? -57.079 -3.258 69.815 1.00 53.16 206 ASP A O 1
ATOM 1750 N N . SER A 1 207 ? -58.000 -4.766 68.417 1.00 55.38 207 SER A N 1
ATOM 1751 C CA . SER A 1 207 ? -58.779 -3.898 67.500 1.00 55.38 207 SER A CA 1
ATOM 1752 C C . SER A 1 207 ? -58.190 -3.347 66.190 1.00 55.38 207 SER A C 1
ATOM 1754 O O . SER A 1 207 ? -58.942 -2.690 65.478 1.00 55.38 207 SER A O 1
ATOM 1756 N N . LEU A 1 208 ? -56.954 -3.634 65.762 1.00 59.97 208 LEU A N 1
ATOM 1757 C CA . LEU A 1 208 ? -56.477 -3.165 64.440 1.00 59.97 208 LEU A CA 1
ATOM 1758 C C . LEU A 1 208 ? -55.805 -4.291 63.644 1.00 59.97 208 LEU A C 1
ATOM 1760 O O . LEU A 1 208 ? -54.794 -4.850 64.071 1.00 59.97 208 LEU A O 1
ATOM 1764 N N . LEU A 1 209 ? -56.372 -4.643 62.482 1.00 69.88 209 LEU A N 1
ATOM 1765 C CA . LEU A 1 209 ? -55.773 -5.641 61.596 1.00 69.88 209 LEU A CA 1
ATOM 1766 C C . LEU A 1 209 ? -54.561 -5.042 60.876 1.00 69.88 209 LEU A C 1
ATOM 1768 O O . LEU A 1 209 ? -54.603 -3.923 60.365 1.00 69.88 209 LEU A O 1
ATOM 1772 N N . THR A 1 210 ? -53.488 -5.827 60.810 1.00 73.06 210 THR A N 1
ATOM 1773 C CA . THR A 1 210 ? -52.349 -5.572 59.922 1.00 73.06 210 THR A CA 1
ATOM 1774 C C . THR A 1 210 ? -52.431 -6.551 58.761 1.00 73.06 210 THR A C 1
ATOM 1776 O O . THR A 1 210 ? -52.530 -7.760 58.988 1.00 73.06 210 THR A O 1
ATOM 1779 N N . ALA A 1 211 ? -52.379 -6.053 57.527 1.00 78.12 211 ALA A N 1
ATOM 1780 C CA . ALA A 1 211 ? -52.372 -6.895 56.335 1.00 78.12 211 ALA A CA 1
ATOM 1781 C C . ALA A 1 211 ? -51.212 -6.540 55.404 1.00 78.12 211 ALA A C 1
ATOM 1783 O O . ALA A 1 211 ? -50.775 -5.391 55.319 1.00 78.12 211 ALA A O 1
ATOM 1784 N N . ARG A 1 212 ? -50.730 -7.561 54.692 1.00 82.56 212 ARG A N 1
ATOM 1785 C CA . ARG A 1 212 ? -49.778 -7.416 53.593 1.00 82.56 212 ARG A CA 1
ATOM 1786 C C . ARG A 1 212 ? -50.559 -7.340 52.287 1.00 82.56 212 ARG A C 1
ATOM 1788 O O . ARG A 1 212 ? -51.379 -8.212 52.006 1.00 82.56 212 ARG A O 1
ATOM 1795 N N . VAL A 1 213 ? -50.289 -6.307 51.503 1.00 85.88 213 VAL A N 1
ATOM 1796 C CA . VAL A 1 213 ? -50.887 -6.100 50.185 1.00 85.88 213 VAL A CA 1
ATOM 1797 C C . VAL A 1 213 ? -50.342 -7.159 49.228 1.00 85.88 213 VAL A C 1
ATOM 1799 O O . VAL A 1 213 ? -49.129 -7.331 49.126 1.00 85.88 213 VAL A O 1
ATOM 1802 N N . LEU A 1 214 ? -51.233 -7.896 48.562 1.00 85.00 214 LEU A N 1
ATOM 1803 C CA . LEU A 1 214 ? -50.866 -8.998 47.658 1.00 85.00 214 LEU A CA 1
ATOM 1804 C C . LEU A 1 214 ? -50.824 -8.593 46.183 1.00 85.00 214 LEU A C 1
ATOM 1806 O O . LEU A 1 214 ? -50.262 -9.328 45.384 1.00 85.00 214 LEU A O 1
ATOM 1810 N N . TYR A 1 215 ? -51.418 -7.456 45.830 1.00 84.88 215 TYR A N 1
ATOM 1811 C CA . TYR A 1 215 ? -51.485 -6.960 44.460 1.00 84.88 215 TYR A CA 1
ATOM 1812 C C . TYR A 1 215 ? -51.410 -5.438 44.470 1.00 84.88 215 TYR A C 1
ATOM 1814 O O . TYR A 1 215 ? -51.931 -4.803 45.390 1.00 84.88 215 TYR A O 1
ATOM 1822 N N . ASP A 1 216 ? -50.798 -4.865 43.440 1.00 90.25 216 ASP A N 1
ATOM 1823 C CA . ASP A 1 216 ? -50.883 -3.431 43.188 1.00 90.25 216 ASP A CA 1
ATOM 1824 C C . ASP A 1 216 ? -52.351 -3.012 43.011 1.00 90.25 216 ASP A C 1
ATOM 1826 O O . ASP A 1 216 ? -53.128 -3.667 42.314 1.00 90.25 216 ASP A O 1
ATOM 1830 N N . PHE A 1 217 ? -52.718 -1.889 43.617 1.00 90.88 217 PHE A N 1
ATOM 1831 C CA . PHE A 1 217 ? -53.986 -1.210 43.397 1.00 90.88 217 PHE A CA 1
AT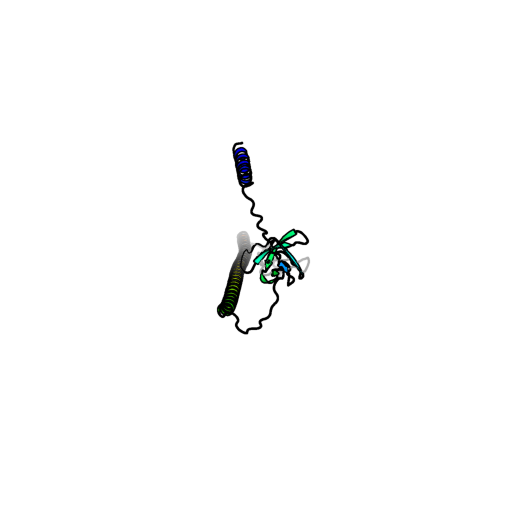OM 1832 C C . PHE A 1 217 ? -53.695 0.274 43.202 1.00 90.88 217 PHE A C 1
ATOM 1834 O O . PHE A 1 217 ? -53.089 0.922 44.057 1.00 90.88 217 PHE A O 1
ATOM 1841 N N . VAL A 1 218 ? -54.093 0.804 42.049 1.00 90.94 218 VAL A N 1
ATOM 1842 C CA . VAL A 1 218 ? -53.987 2.227 41.733 1.00 90.94 218 VAL A CA 1
ATOM 1843 C C . VAL A 1 218 ? -55.380 2.819 41.885 1.00 90.94 218 VAL A C 1
ATOM 1845 O O . VAL A 1 218 ? -56.302 2.374 41.216 1.00 90.94 218 VAL A O 1
ATOM 1848 N N . ALA A 1 219 ? -55.512 3.793 42.779 1.00 90.50 219 ALA A N 1
ATOM 1849 C CA . ALA A 1 219 ? -56.760 4.500 43.040 1.00 90.50 219 ALA A CA 1
ATOM 1850 C C . ALA A 1 219 ? -57.234 5.251 41.787 1.00 90.50 219 ALA A C 1
ATOM 1852 O O . ALA A 1 219 ? -56.458 6.011 41.197 1.00 90.50 219 ALA A O 1
ATOM 1853 N N . GLU A 1 220 ? -58.497 5.067 41.408 1.00 91.19 220 GLU A N 1
ATOM 1854 C CA . GLU A 1 220 ? -59.119 5.781 40.280 1.00 91.19 220 GLU A CA 1
ATOM 1855 C C . GLU A 1 220 ? -59.987 6.955 40.759 1.00 91.19 220 GLU A C 1
ATOM 1857 O O . GLU A 1 220 ? -60.191 7.926 40.025 1.00 91.19 220 GLU A O 1
ATOM 1862 N N . GLU A 1 221 ? -60.435 6.910 42.017 1.00 89.50 221 GLU A N 1
ATOM 1863 C CA . GLU A 1 221 ? -61.222 7.957 42.665 1.00 89.50 221 GLU A CA 1
ATOM 1864 C C . GLU A 1 221 ? -60.419 8.691 43.757 1.00 89.50 221 GLU A C 1
ATOM 1866 O O . GLU A 1 221 ? -59.483 8.164 44.359 1.00 89.50 221 GLU A O 1
ATOM 1871 N N . SER A 1 222 ? -60.770 9.951 44.043 1.00 84.25 222 SER A N 1
ATOM 1872 C CA . SER A 1 222 ? -60.020 10.803 44.986 1.00 84.25 222 SER A CA 1
ATOM 1873 C C . SER A 1 222 ? -60.154 10.405 46.464 1.00 84.25 222 SER A C 1
ATOM 1875 O O . SER A 1 222 ? -59.441 10.943 47.310 1.00 84.25 222 SER A O 1
ATOM 1877 N N . ASN A 1 223 ? -61.075 9.498 46.782 1.00 87.19 223 ASN A N 1
ATOM 1878 C CA . ASN A 1 223 ? -61.314 8.908 48.101 1.00 87.19 223 ASN A CA 1
ATOM 1879 C C . ASN A 1 223 ? -60.603 7.555 48.296 1.00 87.19 223 ASN A C 1
ATOM 1881 O O . ASN A 1 223 ? -60.703 6.980 49.379 1.00 87.19 223 ASN A O 1
ATOM 1885 N N . GLU A 1 224 ? -59.895 7.048 47.286 1.00 85.75 224 GLU A N 1
ATOM 1886 C CA . GLU A 1 224 ? -59.163 5.783 47.338 1.00 85.75 224 GLU A CA 1
ATOM 1887 C C . GLU A 1 224 ? -57.655 6.002 47.556 1.00 85.75 224 GLU A C 1
ATOM 1889 O O . GLU A 1 224 ? -57.094 7.055 47.246 1.00 85.75 224 GLU A O 1
ATOM 1894 N N . ILE A 1 225 ? -56.964 4.986 48.086 1.00 84.00 225 ILE A N 1
ATOM 1895 C CA . ILE A 1 225 ? -55.511 5.015 48.316 1.00 84.00 225 ILE A CA 1
ATOM 1896 C C . ILE A 1 225 ? -54.844 4.009 47.383 1.00 84.00 225 ILE A C 1
ATOM 1898 O O . ILE A 1 225 ? -55.191 2.831 47.392 1.00 84.00 225 ILE A O 1
ATOM 1902 N N . SER A 1 226 ? -53.843 4.457 46.619 1.00 88.31 226 SER A N 1
ATOM 1903 C CA . SER A 1 226 ? -53.007 3.545 45.834 1.00 88.31 226 SER A CA 1
ATOM 1904 C C . SER A 1 226 ? -52.056 2.779 46.753 1.00 88.31 226 SER A C 1
ATOM 1906 O O . SER A 1 226 ? -51.315 3.384 47.530 1.00 88.31 226 SER A O 1
ATOM 1908 N N . ILE A 1 227 ? -52.042 1.458 46.640 1.00 88.44 227 ILE A N 1
ATOM 1909 C CA . ILE A 1 227 ? -51.185 0.560 47.414 1.00 88.44 227 ILE A CA 1
ATOM 1910 C C . ILE A 1 227 ? -50.387 -0.319 46.458 1.00 88.44 227 ILE A C 1
ATOM 1912 O O . ILE A 1 227 ? -50.868 -0.698 45.395 1.00 88.44 227 ILE A O 1
ATOM 1916 N N . LYS A 1 228 ? -49.150 -0.639 46.830 1.00 86.69 228 LYS A N 1
ATOM 1917 C CA . LYS A 1 228 ? -48.303 -1.547 46.057 1.00 86.69 228 LYS A CA 1
ATOM 1918 C C . LYS A 1 228 ? -48.237 -2.920 46.698 1.00 86.69 228 LYS A C 1
ATOM 1920 O O . LYS A 1 228 ? -48.241 -3.030 47.925 1.00 86.69 228 LYS A O 1
ATOM 1925 N N . GLU A 1 229 ? -48.130 -3.949 45.874 1.00 86.06 229 GLU A N 1
ATOM 1926 C CA . GLU A 1 229 ? -47.815 -5.306 46.285 1.00 86.06 229 GLU A CA 1
ATOM 1927 C C . GLU A 1 229 ? -46.618 -5.296 47.248 1.00 86.06 229 GLU A C 1
ATOM 1929 O O . GLU A 1 229 ? -45.602 -4.632 47.036 1.00 86.06 229 GLU A O 1
ATOM 1934 N N . GLY A 1 230 ? -46.763 -6.005 48.365 1.00 80.44 230 GLY A N 1
ATOM 1935 C CA . GLY A 1 230 ? -45.764 -6.064 49.426 1.00 80.44 230 GLY A CA 1
ATOM 1936 C C . GLY A 1 230 ? -45.811 -4.916 50.438 1.00 80.44 230 GLY A C 1
ATOM 1937 O O . GLY A 1 230 ? -45.146 -5.035 51.469 1.00 80.44 230 GLY A O 1
ATOM 1938 N N . MET A 1 231 ? -46.603 -3.854 50.225 1.00 84.06 231 MET A N 1
ATOM 1939 C CA . MET 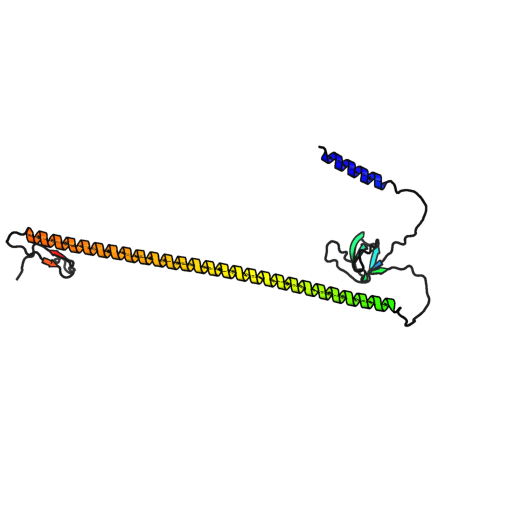A 1 231 ? -46.848 -2.852 51.271 1.00 84.06 231 MET A CA 1
ATOM 1940 C C . MET A 1 231 ? -47.544 -3.481 52.480 1.00 84.06 231 MET A C 1
ATOM 1942 O O . MET A 1 231 ? -48.340 -4.414 52.361 1.00 84.06 231 MET A O 1
ATOM 1946 N N . ILE A 1 232 ? -47.257 -2.939 53.661 1.00 80.62 232 ILE A N 1
ATOM 1947 C CA . ILE A 1 232 ? -47.925 -3.316 54.906 1.00 80.62 232 ILE A CA 1
ATOM 1948 C C . ILE A 1 232 ? -48.836 -2.175 55.298 1.00 80.62 232 ILE A C 1
ATOM 1950 O O . ILE A 1 232 ? -48.376 -1.046 55.463 1.00 80.62 232 ILE A O 1
ATOM 1954 N N . VAL A 1 233 ? -50.118 -2.489 55.445 1.00 81.19 233 VAL A N 1
ATOM 1955 C CA . VAL A 1 233 ? -51.135 -1.534 55.870 1.00 81.19 233 VAL A CA 1
ATOM 1956 C C . VAL A 1 233 ? -51.575 -1.919 57.273 1.00 81.19 233 VAL A C 1
ATOM 1958 O O . VAL A 1 233 ? -51.912 -3.076 57.546 1.00 81.19 233 VAL A O 1
ATOM 1961 N N . THR A 1 234 ? -51.511 -0.949 58.171 1.00 75.44 234 THR A N 1
ATOM 1962 C CA . THR A 1 234 ? -51.972 -1.053 59.554 1.00 75.44 234 THR A CA 1
ATOM 1963 C C . THR A 1 234 ? -53.300 -0.317 59.695 1.00 75.44 234 THR A C 1
ATOM 1965 O O . THR A 1 234 ? -53.643 0.490 58.838 1.00 75.44 234 THR A O 1
ATOM 1968 N N . GLU A 1 235 ? -54.025 -0.569 60.784 1.00 73.12 235 GLU A N 1
ATOM 1969 C CA . GLU A 1 235 ? -55.287 0.124 61.101 1.00 73.12 235 GLU A CA 1
ATOM 1970 C C . GLU A 1 235 ? -56.455 -0.191 60.152 1.00 73.12 235 GLU A C 1
ATOM 1972 O O . GLU A 1 235 ? -57.304 0.650 59.876 1.00 73.12 235 GLU A O 1
ATOM 1977 N N . ILE A 1 236 ? -56.524 -1.427 59.651 1.00 72.25 236 ILE A N 1
ATOM 1978 C CA . ILE A 1 236 ? -57.624 -1.853 58.781 1.00 72.25 236 ILE A CA 1
ATOM 1979 C C . ILE A 1 236 ? -58.873 -2.122 59.632 1.00 72.25 236 ILE A C 1
ATOM 1981 O O . ILE A 1 236 ? -58.892 -3.067 60.430 1.00 72.25 236 ILE A O 1
ATOM 1985 N N . GLU A 1 237 ? -59.928 -1.330 59.429 1.00 68.31 237 GLU A N 1
ATOM 1986 C CA . GLU A 1 237 ? -61.264 -1.607 59.962 1.00 68.31 237 GLU A CA 1
ATOM 1987 C C . GLU A 1 237 ? -62.002 -2.633 59.093 1.00 68.31 237 GLU A C 1
ATOM 1989 O O . GLU A 1 237 ? -62.042 -2.549 57.864 1.00 68.31 237 GLU A O 1
ATOM 1994 N N . LYS A 1 238 ? -62.616 -3.626 59.742 1.00 60.06 238 LYS A N 1
ATOM 1995 C CA . LYS A 1 238 ? -63.417 -4.645 59.064 1.00 60.06 238 LYS A CA 1
ATOM 1996 C C . LYS A 1 238 ? -64.839 -4.122 58.864 1.00 60.06 238 LYS A C 1
ATOM 1998 O O . LYS A 1 238 ? -65.676 -4.257 59.751 1.00 60.06 238 LYS A O 1
ATOM 2003 N N . VAL A 1 239 ? -65.104 -3.538 57.701 1.00 60.84 239 VAL A N 1
ATOM 2004 C CA . VAL A 1 239 ? -66.462 -3.165 57.283 1.00 60.84 239 VAL A CA 1
ATOM 2005 C C . VAL A 1 239 ? -67.143 -4.426 56.730 1.00 60.84 239 VAL A C 1
ATOM 2007 O O . VAL A 1 239 ? -66.676 -4.982 55.737 1.00 60.84 239 VAL A O 1
ATOM 2010 N N . PHE A 1 240 ? -68.164 -4.940 57.426 1.00 48.28 240 PHE A N 1
ATOM 2011 C CA . PHE A 1 240 ? -69.000 -6.065 56.974 1.00 48.28 240 PHE A CA 1
ATOM 2012 C C . PHE A 1 240 ? -70.205 -5.576 56.174 1.00 48.28 240 PHE A C 1
ATOM 2014 O O . PHE A 1 240 ? -70.758 -4.517 56.549 1.00 48.28 240 PHE A O 1
#

Mean predicted aligned error: 20.38 Å

Sequence (240 aa):
MEERRLEEEVSKRKEEKLIQNTDTGKQSIDLEEEKYKVIYDYNGAEIDELSIKEGEILINISKIDENWWLGTKESNNQTGLFPATYVEKVGNAKINEKEESDDEDPMITMKNEILRLERVERESMEQKRLEEQQRLEEEKRAEEQKRLEEEKRKEEQRLEEQRLEQKRLEEIQKEKIEAERLKKEEIDRLENEAKFDKIKKDSKEDSLLTARVLYDFVAEESNEISIKEGMIVTEIEKVF